Protein AF-A0A542ICI1-F1 (afdb_monomer_lite)

Foldseek 3Di:
DDPDDPQPCFQVQKDWAWAADPVPQKIKIKIKTFADQPPLLVVLLVLLCVVVVNPSPLLLQLLQQQLQVQLCVQQVANWGQDDSRRMIMDMGMLDPDPDDPQDDADPSLVVQLVVQLVNQLVNDDPVSNVCSSVSSSNRSSRDDDSVSSNVSSVPDDSVSSNVSSVVVDDPPPPVPPPPVPPVVPPPDDPDPVVVPPDDPDDPDDDDDDDDDDDDDDDDDDDD

Radius of gyration: 29.37 Å; chains: 1; bounding box: 49×83×86 Å

Secondary structure (DSSP, 8-state):
-----SSSGGGTT-EEEEEE-TTSS-EEEEEEEE----HHHHHHHHHHHHHTTS-HHHHHHHHHHHHHHHHHHHH-S--EEETTTTEEEEEEE--SSS---PPPPPHHHHHHHHHHHHHHHHHS-GGGGGGHHHHHHHHHHH---HHHHHHHHHH--HHHHHHHHHHT----------GGGTTSTTSS-S-GGGGGS----------PPPPP-----------

Structure (mmCIF, N/CA/C/O backbone):
data_AF-A0A542ICI1-F1
#
_entry.id   AF-A0A542ICI1-F1
#
loop_
_atom_site.group_PDB
_atom_site.id
_atom_site.type_symbol
_atom_site.label_atom_id
_atom_site.label_alt_id
_atom_site.label_comp_id
_atom_site.label_asym_id
_atom_site.label_entity_id
_atom_site.label_seq_id
_atom_site.pdbx_PDB_ins_code
_atom_site.Cartn_x
_atom_site.Cartn_y
_atom_site.Cartn_z
_atom_site.occupancy
_atom_site.B_iso_or_equiv
_atom_site.auth_seq_id
_atom_site.auth_comp_id
_atom_site.auth_asym_id
_atom_site.auth_atom_id
_atom_site.pdbx_PDB_model_num
ATOM 1 N N . MET A 1 1 ? -16.289 29.652 -7.765 1.00 33.59 1 MET A N 1
ATOM 2 C CA . MET A 1 1 ? -15.304 28.568 -7.950 1.00 33.59 1 MET A CA 1
ATOM 3 C C . MET A 1 1 ? -14.849 28.131 -6.573 1.00 33.59 1 MET A C 1
ATOM 5 O O . MET A 1 1 ? -14.059 28.815 -5.939 1.00 33.59 1 MET A O 1
ATOM 9 N N . THR A 1 2 ? -15.481 27.087 -6.054 1.00 31.11 2 THR A N 1
ATOM 10 C CA . THR A 1 2 ? -15.271 26.546 -4.711 1.00 31.11 2 THR A CA 1
ATOM 11 C C . THR A 1 2 ? -14.082 25.588 -4.755 1.00 31.11 2 THR A C 1
ATOM 13 O O . THR A 1 2 ? -14.169 24.530 -5.369 1.00 31.11 2 THR A O 1
ATOM 16 N N . HIS A 1 3 ? -12.965 25.969 -4.133 1.00 35.06 3 HIS A N 1
ATOM 17 C CA . HIS A 1 3 ? -11.900 25.036 -3.768 1.00 35.06 3 HIS A CA 1
ATOM 18 C C . HIS A 1 3 ? -12.361 24.287 -2.516 1.00 35.06 3 HIS A C 1
ATOM 20 O O . HIS A 1 3 ? -12.361 24.854 -1.425 1.00 35.06 3 HIS A O 1
ATOM 26 N N . GLN A 1 4 ? -12.810 23.045 -2.682 1.00 30.19 4 GLN A N 1
ATOM 27 C CA . GLN A 1 4 ? -13.262 22.193 -1.586 1.00 30.19 4 GLN A CA 1
ATOM 28 C C . GLN A 1 4 ? -12.628 20.800 -1.722 1.00 30.19 4 GLN A C 1
ATOM 30 O O . GLN A 1 4 ? -12.710 20.177 -2.775 1.00 30.19 4 GLN A O 1
ATOM 35 N N . ASP A 1 5 ? -12.007 20.353 -0.627 1.00 31.75 5 ASP A N 1
ATOM 36 C CA . ASP A 1 5 ? -11.805 18.945 -0.249 1.00 31.75 5 ASP A CA 1
ATOM 37 C C . ASP A 1 5 ? -10.812 18.056 -1.022 1.00 31.75 5 ASP A C 1
ATOM 39 O O . ASP A 1 5 ? -11.109 16.909 -1.344 1.00 31.75 5 ASP A O 1
ATOM 43 N N . SER A 1 6 ? -9.564 18.497 -1.209 1.00 32.88 6 SER A N 1
ATOM 44 C CA . SER A 1 6 ? -8.487 17.574 -1.637 1.00 32.88 6 SER A CA 1
ATOM 45 C C . SER A 1 6 ? -7.700 16.929 -0.487 1.00 32.88 6 SER A C 1
ATOM 47 O O . SER A 1 6 ? -6.902 16.032 -0.736 1.00 32.88 6 SER A O 1
ATOM 49 N N . THR A 1 7 ? -7.896 17.339 0.771 1.00 35.53 7 THR A N 1
ATOM 50 C CA . THR A 1 7 ? -7.056 16.874 1.896 1.00 35.53 7 THR A CA 1
ATOM 51 C C . THR A 1 7 ? -7.691 15.808 2.792 1.00 35.53 7 THR A C 1
ATOM 53 O O . THR A 1 7 ? -6.963 15.176 3.548 1.00 35.53 7 THR A O 1
ATOM 56 N N . ASN A 1 8 ? -9.000 15.546 2.683 1.00 34.34 8 ASN A N 1
ATOM 57 C CA . ASN A 1 8 ? -9.713 14.570 3.529 1.00 34.34 8 ASN A CA 1
ATOM 58 C C . ASN A 1 8 ? -10.312 13.374 2.764 1.00 34.34 8 ASN A C 1
ATOM 60 O O . ASN A 1 8 ? -11.007 12.549 3.354 1.00 34.34 8 ASN A O 1
ATOM 64 N N . ASN A 1 9 ? -10.070 13.259 1.455 1.00 36.34 9 ASN A N 1
ATOM 65 C CA . ASN A 1 9 ? -10.768 12.274 0.622 1.00 36.34 9 ASN A CA 1
ATOM 66 C C . ASN A 1 9 ? -10.063 10.906 0.512 1.00 36.34 9 ASN A C 1
ATOM 68 O O . ASN A 1 9 ? -10.628 9.963 -0.030 1.00 36.34 9 ASN A O 1
ATOM 72 N N . THR A 1 10 ? -8.851 10.756 1.048 1.00 45.44 10 THR A N 1
ATOM 73 C CA . THR A 1 10 ? -8.051 9.522 0.918 1.00 45.44 10 THR A CA 1
ATOM 74 C C . THR A 1 10 ? -8.635 8.322 1.662 1.00 45.44 10 THR A C 1
ATOM 76 O O . THR A 1 10 ? -8.361 7.185 1.290 1.00 45.44 10 THR A O 1
ATOM 79 N N . LEU A 1 11 ? -9.471 8.543 2.681 1.00 50.53 11 LEU A N 1
ATOM 80 C CA . LEU A 1 11 ? -10.068 7.457 3.464 1.00 50.53 11 LEU A CA 1
ATOM 81 C C . LEU A 1 11 ? -11.422 6.970 2.931 1.00 50.53 11 LEU A C 1
ATOM 83 O O . LEU A 1 11 ? -11.850 5.873 3.281 1.00 50.53 11 LEU A O 1
ATOM 87 N N . ARG A 1 12 ? -12.102 7.753 2.079 1.00 47.03 12 ARG A N 1
ATOM 88 C CA . ARG A 1 12 ? -13.463 7.433 1.607 1.00 47.03 12 ARG A CA 1
ATOM 89 C C . ARG A 1 12 ? -13.522 6.287 0.603 1.00 47.03 12 ARG A C 1
ATOM 91 O O . ARG A 1 12 ? -14.570 5.663 0.476 1.00 47.03 12 ARG A O 1
ATOM 98 N N . GLU A 1 13 ? -12.415 5.988 -0.066 1.00 55.34 13 GLU A N 1
ATOM 99 C CA . GLU A 1 13 ? -12.313 4.871 -1.014 1.00 55.34 13 GLU A CA 1
ATOM 100 C C . GLU A 1 13 ? -11.503 3.692 -0.457 1.00 55.34 13 GLU A C 1
ATOM 102 O O . GLU A 1 13 ? -11.125 2.789 -1.202 1.00 55.34 13 GLU A O 1
ATOM 107 N N . GLY A 1 14 ? -11.218 3.705 0.849 1.00 65.06 14 GLY A N 1
ATOM 108 C CA . GLY A 1 14 ? -10.449 2.656 1.497 1.00 65.06 14 GLY A CA 1
ATOM 109 C C . GLY A 1 14 ? -11.292 1.445 1.898 1.00 65.06 14 GLY A C 1
ATOM 110 O O . GLY A 1 14 ? -12.442 1.573 2.318 1.00 65.06 14 GLY A O 1
ATOM 111 N N . HIS A 1 15 ? -10.707 0.254 1.801 1.00 83.38 15 HIS A N 1
ATOM 112 C CA . HIS A 1 15 ? -11.310 -1.001 2.234 1.00 83.38 15 HIS A CA 1
ATOM 113 C C . HIS A 1 15 ? -10.611 -1.501 3.501 1.00 83.38 15 HIS A C 1
ATOM 115 O O . HIS A 1 15 ? -9.392 -1.657 3.531 1.00 83.38 15 HIS A O 1
ATOM 121 N N . VAL A 1 16 ? -11.381 -1.754 4.560 1.00 84.81 16 VAL A N 1
ATOM 122 C CA . VAL A 1 16 ? -10.868 -2.259 5.840 1.00 84.81 16 VAL A CA 1
ATOM 123 C C . VAL A 1 16 ? -11.383 -3.673 6.047 1.00 84.81 16 VAL A C 1
ATOM 125 O O . VAL A 1 16 ? -12.585 -3.914 5.975 1.00 84.81 16 VAL A O 1
ATOM 128 N N . THR A 1 17 ? -10.487 -4.611 6.339 1.00 87.62 17 THR A N 1
ATOM 129 C CA . THR A 1 17 ? -10.843 -6.007 6.621 1.00 87.62 17 THR A CA 1
ATOM 130 C C . THR A 1 17 ? -10.155 -6.52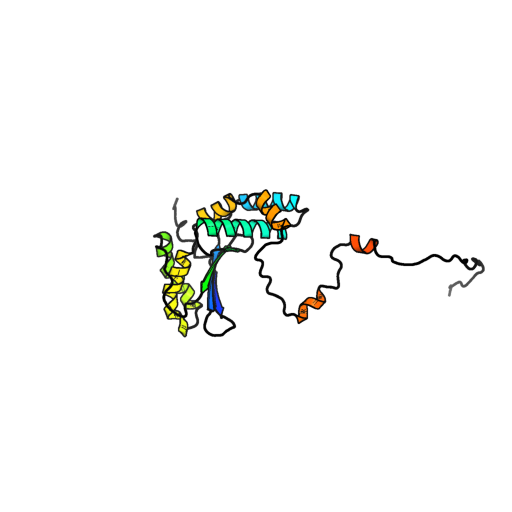5 7.864 1.00 87.62 17 THR A C 1
ATOM 132 O O . THR A 1 17 ? -9.035 -6.135 8.188 1.00 87.62 17 THR A O 1
ATOM 135 N N . TYR A 1 18 ? -10.832 -7.441 8.553 1.00 87.12 18 TYR A N 1
ATOM 136 C CA . TYR A 1 18 ? -10.243 -8.244 9.613 1.00 87.12 18 TYR A CA 1
ATOM 137 C C . TYR A 1 18 ? -9.903 -9.631 9.071 1.00 87.12 18 TYR A C 1
ATOM 139 O O . TYR A 1 18 ? -10.772 -10.334 8.558 1.00 87.12 18 TYR A O 1
ATOM 147 N N . GLN A 1 19 ? -8.643 -10.034 9.214 1.00 87.44 19 GLN A N 1
ATOM 148 C CA . GLN A 1 19 ? -8.175 -11.374 8.882 1.00 87.44 19 GLN A CA 1
ATOM 149 C C . GLN A 1 19 ? -7.854 -12.120 10.185 1.00 87.44 19 GLN A C 1
ATOM 151 O O . GLN A 1 19 ? -6.927 -11.724 10.900 1.00 87.44 19 GLN A O 1
ATOM 156 N N . PRO A 1 20 ? -8.613 -13.170 10.545 1.00 84.00 20 PRO A N 1
ATOM 157 C CA . PRO A 1 20 ? -8.318 -13.963 11.732 1.00 84.00 20 PRO A CA 1
ATOM 158 C C . PRO A 1 20 ? -7.004 -14.730 11.552 1.00 84.00 20 PRO A C 1
ATOM 160 O O . PRO A 1 20 ? -6.711 -15.220 10.463 1.00 84.00 20 PRO A O 1
ATOM 163 N N . SER A 1 21 ? -6.222 -14.860 12.628 1.00 80.81 21 SER A N 1
ATOM 164 C CA . SER A 1 21 ? -5.048 -15.736 12.600 1.00 80.81 21 SER A CA 1
ATOM 165 C C . SER A 1 21 ? -5.495 -17.203 12.675 1.00 80.81 21 SER A C 1
ATOM 167 O O . SER A 1 21 ? -6.313 -17.524 13.546 1.00 80.81 21 SER A O 1
ATOM 169 N N . PRO A 1 22 ? -4.974 -18.097 11.812 1.00 71.56 22 PRO A N 1
ATOM 170 C CA . PRO A 1 22 ? -5.352 -19.510 11.801 1.00 71.56 22 PRO A CA 1
ATOM 171 C C . PRO A 1 22 ? -4.961 -20.247 13.090 1.00 71.56 22 PRO A C 1
ATOM 173 O O . PRO A 1 22 ? -5.590 -21.243 13.431 1.00 71.56 22 PRO A O 1
ATOM 176 N N . GLU A 1 23 ? -3.972 -19.744 13.833 1.00 71.94 23 GLU A N 1
ATOM 177 C CA . GLU A 1 23 ? -3.460 -20.388 15.051 1.00 71.94 23 GLU A CA 1
ATOM 178 C C . GLU A 1 23 ? -4.278 -20.078 16.316 1.00 71.94 23 GLU A C 1
ATOM 180 O O . GLU A 1 23 ? -3.992 -20.626 17.373 1.00 71.94 23 GLU A O 1
ATOM 185 N N . GLY A 1 24 ? -5.328 -19.250 16.215 1.00 59.53 24 GLY A N 1
ATOM 186 C CA . GLY A 1 24 ? -6.243 -18.968 17.325 1.00 59.53 24 GLY A CA 1
ATOM 187 C C . GLY A 1 24 ? -5.599 -18.128 18.435 1.00 59.53 24 GLY A C 1
ATOM 188 O O . GLY A 1 24 ? -4.837 -18.611 19.258 1.00 59.53 24 GLY A O 1
ATOM 189 N N . GLY A 1 25 ? -5.938 -16.840 18.494 1.00 62.22 25 GLY A N 1
ATOM 190 C CA . GLY A 1 25 ? -5.427 -15.931 19.536 1.00 62.22 25 GLY A CA 1
ATOM 191 C C . GLY A 1 25 ? -5.112 -14.525 19.037 1.00 62.22 25 GLY A C 1
ATOM 192 O O . GLY A 1 25 ? -5.007 -13.594 19.826 1.00 62.22 25 GLY A O 1
ATOM 193 N N . GLY A 1 26 ? -5.063 -14.342 17.717 1.00 76.62 26 GLY A N 1
ATOM 194 C CA . GLY A 1 26 ? -4.780 -13.063 17.076 1.00 76.62 26 GLY A CA 1
ATOM 195 C C . GLY A 1 26 ? -5.641 -12.813 15.844 1.00 76.62 26 GLY A C 1
ATOM 196 O O . GLY A 1 26 ? -6.621 -13.507 15.567 1.00 76.62 26 GLY A O 1
ATOM 197 N N . GLY A 1 27 ? -5.289 -11.766 15.126 1.00 83.94 27 GLY A N 1
ATOM 198 C CA . GLY A 1 27 ? -5.836 -11.399 13.829 1.00 83.94 27 GLY A CA 1
ATOM 199 C C . GLY A 1 27 ? -5.164 -10.113 13.387 1.00 83.94 27 GLY A C 1
ATOM 200 O O . GLY A 1 27 ? -4.517 -9.465 14.201 1.00 83.94 27 GLY A O 1
ATOM 201 N N . ARG A 1 28 ? -5.311 -9.740 12.126 1.00 88.12 28 ARG A N 1
ATOM 202 C CA . ARG A 1 28 ? -4.757 -8.497 11.596 1.00 88.12 28 ARG A CA 1
ATOM 203 C C . ARG A 1 28 ? -5.850 -7.670 10.954 1.00 88.12 28 ARG A C 1
ATOM 205 O O . ARG A 1 28 ? -6.767 -8.210 10.334 1.00 88.12 28 ARG A O 1
ATOM 212 N N . ILE A 1 29 ? -5.745 -6.363 11.110 1.00 88.19 29 ILE A N 1
ATOM 213 C CA . ILE A 1 29 ? -6.505 -5.406 10.326 1.00 88.19 29 ILE A CA 1
ATOM 214 C C . ILE A 1 29 ? -5.696 -5.085 9.082 1.00 88.19 29 ILE A C 1
ATOM 216 O O . ILE A 1 29 ? -4.522 -4.735 9.179 1.00 88.19 29 ILE A O 1
ATOM 220 N N . VAL A 1 30 ? -6.331 -5.211 7.923 1.00 87.75 30 VAL A N 1
ATOM 221 C CA . VAL A 1 30 ? -5.780 -4.795 6.636 1.00 87.75 30 VAL A CA 1
ATOM 222 C C . VAL A 1 30 ? -6.587 -3.602 6.154 1.00 87.75 30 VAL A C 1
ATOM 224 O O . VAL A 1 30 ? -7.810 -3.687 6.041 1.00 87.75 30 VAL A O 1
ATOM 227 N N . VAL A 1 31 ? -5.897 -2.492 5.917 1.00 87.19 31 VAL A N 1
ATOM 228 C CA . VAL A 1 31 ? -6.453 -1.248 5.391 1.00 87.19 31 VAL A CA 1
ATOM 229 C C . VAL A 1 31 ? -5.824 -0.989 4.037 1.00 87.19 31 VAL A C 1
ATOM 231 O O . VAL A 1 31 ? -4.614 -0.799 3.939 1.00 87.19 31 VAL A O 1
ATOM 234 N N . ASP A 1 32 ? -6.667 -0.966 3.020 1.00 88.44 32 ASP A N 1
ATOM 235 C CA . ASP A 1 32 ? -6.319 -0.652 1.645 1.00 88.44 32 ASP A CA 1
ATOM 236 C C . ASP A 1 32 ? -6.857 0.744 1.334 1.00 88.44 32 ASP A C 1
ATOM 238 O O . ASP A 1 32 ? -8.012 1.024 1.642 1.00 88.44 32 ASP A O 1
ATOM 242 N N . PHE A 1 33 ? -6.063 1.628 0.739 1.00 85.38 33 PHE A N 1
ATOM 243 C CA . PHE A 1 33 ? -6.538 2.925 0.251 1.00 85.38 33 PHE A CA 1
ATOM 244 C C . PHE A 1 33 ? -5.892 3.270 -1.080 1.00 85.38 33 PHE A C 1
ATOM 246 O O . PHE A 1 33 ? -4.736 2.931 -1.327 1.00 85.38 33 PHE A O 1
ATOM 253 N N . LYS A 1 34 ? -6.650 3.952 -1.938 1.00 83.62 34 LYS A N 1
ATOM 254 C CA . LYS A 1 34 ? -6.161 4.329 -3.258 1.00 83.62 34 LYS A CA 1
ATOM 255 C C . LYS A 1 34 ? -5.106 5.421 -3.190 1.00 83.62 34 LYS A C 1
ATOM 257 O O . LYS A 1 34 ? -5.202 6.350 -2.385 1.00 83.62 34 LYS A O 1
ATOM 262 N N . VAL A 1 35 ? -4.138 5.322 -4.087 1.00 80.94 35 VAL A N 1
ATOM 263 C CA . VAL A 1 35 ? -3.105 6.322 -4.323 1.00 80.94 35 VAL A CA 1
ATOM 264 C C . VAL A 1 35 ? -2.978 6.592 -5.813 1.00 80.94 35 VAL A C 1
ATOM 266 O O . VAL A 1 35 ? -3.162 5.705 -6.637 1.00 80.94 35 VAL A O 1
ATOM 269 N N . ASP A 1 36 ? -2.663 7.839 -6.147 1.00 77.38 36 ASP A N 1
ATOM 270 C CA . ASP A 1 36 ? -2.340 8.220 -7.515 1.00 77.38 36 ASP A CA 1
ATOM 271 C C . ASP A 1 36 ? -0.845 7.995 -7.765 1.00 77.38 36 ASP A C 1
ATOM 273 O O . ASP A 1 36 ? 0.027 8.529 -7.066 1.00 77.38 36 ASP A O 1
ATOM 277 N N . GLN A 1 37 ? -0.560 7.168 -8.759 1.00 67.62 37 GLN A N 1
ATOM 278 C CA . GLN A 1 37 ? 0.787 6.764 -9.141 1.00 67.62 37 GLN A CA 1
ATOM 279 C C . GLN A 1 37 ? 1.407 7.699 -10.188 1.00 67.62 37 GLN A C 1
ATOM 281 O O . GLN A 1 37 ? 2.631 7.709 -10.367 1.00 67.62 37 GLN A O 1
ATOM 286 N N . GLY A 1 38 ? 0.571 8.500 -10.858 1.00 70.00 38 GLY A N 1
ATOM 287 C CA . GLY A 1 38 ? 0.924 9.353 -11.986 1.00 70.00 38 GLY A CA 1
ATOM 288 C C . GLY A 1 38 ? 1.449 8.609 -13.225 1.00 70.00 38 GLY A C 1
ATOM 289 O O . GLY A 1 38 ? 1.756 7.417 -13.211 1.00 70.00 38 GLY A O 1
ATOM 290 N N . ASP A 1 39 ? 1.666 9.361 -14.307 1.00 79.69 39 ASP A N 1
ATOM 291 C CA . ASP A 1 39 ? 2.051 8.854 -15.643 1.00 79.69 39 ASP A CA 1
ATOM 292 C C . ASP A 1 39 ? 3.445 8.196 -15.716 1.00 79.69 39 ASP A C 1
ATOM 294 O O . ASP A 1 39 ? 3.917 7.768 -16.776 1.00 79.69 39 ASP A O 1
ATOM 298 N N . ARG A 1 40 ? 4.207 8.198 -14.618 1.00 79.38 40 ARG A N 1
ATOM 299 C CA . ARG A 1 40 ? 5.564 7.641 -14.612 1.00 79.38 40 ARG A CA 1
ATOM 300 C C . ARG A 1 40 ? 5.550 6.120 -14.575 1.00 79.38 40 ARG A C 1
ATOM 302 O O . ARG A 1 40 ? 6.394 5.518 -15.239 1.00 79.38 40 ARG A O 1
ATOM 309 N N . ARG A 1 41 ? 4.630 5.511 -13.820 1.00 83.75 41 ARG A N 1
ATOM 310 C CA . ARG A 1 41 ? 4.548 4.050 -13.746 1.00 83.75 41 ARG A CA 1
ATOM 311 C C . ARG A 1 41 ? 4.253 3.454 -15.114 1.00 83.75 41 ARG A C 1
ATOM 313 O O . ARG A 1 41 ? 4.941 2.527 -15.511 1.00 83.75 41 ARG A O 1
ATOM 320 N N . GLU A 1 42 ? 3.292 4.015 -15.840 1.00 87.06 42 GLU A N 1
ATOM 321 C CA . GLU A 1 42 ? 2.897 3.517 -17.161 1.00 87.06 42 GLU A CA 1
ATOM 322 C C . GLU A 1 42 ? 4.065 3.534 -18.155 1.00 87.06 42 GLU A C 1
ATOM 324 O O . GLU A 1 42 ? 4.332 2.538 -18.822 1.00 87.06 42 GLU A O 1
ATOM 329 N N . ARG A 1 43 ? 4.836 4.629 -18.191 1.00 87.94 43 ARG A N 1
ATOM 330 C CA . ARG A 1 43 ? 6.048 4.700 -19.021 1.00 87.94 43 ARG A CA 1
ATOM 331 C C . ARG A 1 43 ? 7.071 3.637 -18.634 1.00 87.94 43 ARG A C 1
ATOM 333 O O . ARG A 1 43 ? 7.580 2.938 -19.500 1.00 87.94 43 ARG A O 1
ATOM 340 N N . LEU A 1 44 ? 7.333 3.487 -17.336 1.00 89.38 44 LEU A N 1
ATOM 341 C CA . LEU A 1 44 ? 8.286 2.493 -16.849 1.00 89.38 44 LEU A CA 1
ATOM 342 C C . LEU A 1 44 ? 7.825 1.060 -17.145 1.00 89.38 44 LEU A C 1
ATOM 344 O O . LEU A 1 44 ? 8.652 0.208 -17.462 1.00 89.38 44 LEU A O 1
ATOM 348 N N . LEU A 1 45 ? 6.520 0.802 -17.056 1.00 90.38 45 LEU A N 1
ATOM 349 C CA . LEU A 1 45 ? 5.912 -0.481 -17.382 1.00 90.38 45 LEU A CA 1
ATOM 350 C C . LEU A 1 45 ? 6.105 -0.813 -18.859 1.00 90.38 45 LEU A C 1
ATOM 352 O O . LEU A 1 45 ? 6.565 -1.911 -19.162 1.00 90.38 45 LEU A O 1
ATOM 356 N N . ASN A 1 46 ? 5.824 0.132 -19.758 1.00 91.12 46 ASN A N 1
ATOM 357 C CA . ASN A 1 46 ? 6.013 -0.054 -21.196 1.00 91.12 46 ASN A CA 1
ATOM 358 C C . ASN A 1 46 ? 7.480 -0.361 -21.531 1.00 91.12 46 ASN A C 1
ATOM 360 O O . ASN A 1 46 ? 7.757 -1.383 -22.159 1.00 91.12 46 ASN A O 1
ATOM 364 N N . ASP A 1 47 ? 8.413 0.451 -21.024 1.00 91.25 47 ASP A N 1
ATOM 365 C CA . ASP A 1 47 ? 9.850 0.269 -21.266 1.00 91.25 47 ASP A CA 1
ATOM 366 C C . ASP A 1 47 ? 10.355 -1.078 -20.715 1.00 91.25 47 ASP A C 1
ATOM 368 O O . ASP A 1 47 ? 11.128 -1.784 -21.362 1.00 91.25 47 ASP A O 1
ATOM 372 N N . THR A 1 48 ? 9.915 -1.466 -19.513 1.00 88.75 48 THR A N 1
ATOM 373 C CA . THR A 1 48 ? 10.329 -2.734 -18.885 1.00 88.75 48 THR A CA 1
ATOM 374 C C . THR A 1 48 ? 9.742 -3.932 -19.627 1.00 88.75 48 THR A C 1
ATOM 376 O O . THR A 1 48 ? 10.452 -4.903 -19.872 1.00 88.75 48 THR A O 1
ATOM 379 N N . THR A 1 49 ? 8.473 -3.852 -20.031 1.00 91.00 49 THR A N 1
ATOM 380 C CA . THR A 1 49 ? 7.783 -4.908 -20.784 1.00 91.00 49 THR A CA 1
ATOM 381 C C . THR A 1 49 ? 8.460 -5.149 -22.129 1.00 91.00 49 THR A C 1
ATOM 383 O O . THR A 1 49 ? 8.701 -6.298 -22.495 1.00 91.00 49 THR A O 1
ATOM 386 N N . GLU A 1 50 ? 8.828 -4.085 -22.849 1.00 91.56 50 GLU A N 1
ATOM 387 C CA . GLU A 1 50 ? 9.565 -4.193 -24.112 1.00 91.56 50 GLU A CA 1
ATOM 388 C C . GLU A 1 50 ? 10.900 -4.931 -23.918 1.00 91.56 50 GLU A C 1
ATOM 390 O O . GLU A 1 50 ? 11.225 -5.855 -24.664 1.00 91.56 50 GLU A O 1
ATOM 395 N N . GLN A 1 51 ? 11.642 -4.583 -22.866 1.00 88.19 51 GLN A N 1
ATOM 396 C CA . GLN A 1 51 ? 12.947 -5.178 -22.561 1.00 88.19 51 GLN A CA 1
ATOM 397 C C . GLN A 1 51 ? 12.864 -6.618 -22.026 1.00 88.19 51 GLN A C 1
ATOM 399 O O . GLN A 1 51 ? 13.810 -7.386 -22.198 1.00 88.19 51 GLN A O 1
ATOM 404 N N . LEU A 1 52 ? 11.744 -7.011 -21.412 1.00 85.62 52 LEU A N 1
ATOM 405 C CA . LEU A 1 52 ? 11.476 -8.388 -20.977 1.00 85.62 52 LEU A CA 1
ATOM 406 C C . LEU A 1 52 ? 10.846 -9.261 -22.075 1.00 85.62 52 LEU A C 1
ATOM 408 O O . LEU A 1 52 ? 10.480 -10.405 -21.818 1.00 85.62 52 LEU A O 1
ATOM 412 N N . GLY A 1 53 ? 10.725 -8.761 -23.309 1.00 86.56 53 GLY A N 1
ATOM 413 C CA . GLY A 1 53 ? 10.165 -9.532 -24.421 1.00 86.56 53 GLY A CA 1
ATOM 414 C C . GLY A 1 53 ? 8.641 -9.673 -24.376 1.00 86.56 53 GLY A C 1
ATOM 415 O O . GLY A 1 53 ? 8.100 -10.621 -24.943 1.00 86.56 53 GLY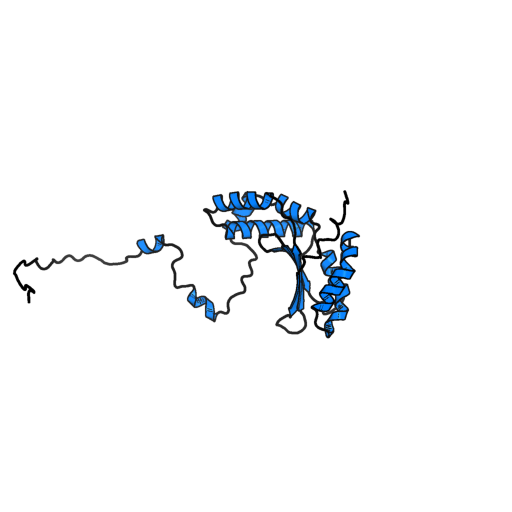 A O 1
ATOM 416 N N . GLY A 1 54 ? 7.949 -8.733 -23.729 1.00 82.94 54 GLY A N 1
ATOM 417 C CA . GLY A 1 54 ? 6.488 -8.655 -23.698 1.00 82.94 54 GLY A CA 1
ATOM 418 C C . GLY A 1 54 ? 5.830 -9.157 -22.412 1.00 82.94 54 GLY A C 1
ATOM 419 O O . GLY A 1 54 ? 4.601 -9.148 -22.344 1.00 82.94 54 GLY A O 1
ATOM 420 N N . ASP A 1 55 ? 6.596 -9.574 -21.398 1.00 85.62 55 ASP A N 1
ATOM 421 C CA . ASP A 1 55 ? 6.019 -10.004 -20.120 1.00 85.62 55 ASP A CA 1
ATOM 422 C C . ASP A 1 55 ? 5.618 -8.806 -19.247 1.00 85.62 55 ASP A C 1
ATOM 424 O O . ASP A 1 55 ? 6.417 -8.231 -18.503 1.00 85.62 55 ASP A O 1
ATOM 428 N N . ILE A 1 56 ? 4.349 -8.417 -19.368 1.00 87.00 56 ILE A N 1
ATOM 429 C CA . ILE A 1 56 ? 3.772 -7.306 -18.609 1.00 87.00 56 ILE A CA 1
ATOM 430 C C . ILE A 1 56 ? 3.592 -7.637 -17.121 1.00 87.00 56 ILE A C 1
ATOM 432 O O . ILE A 1 56 ? 3.636 -6.730 -16.289 1.00 87.00 56 ILE A O 1
ATOM 436 N N . TYR A 1 57 ? 3.403 -8.912 -16.765 1.00 86.56 57 TYR A N 1
ATOM 437 C CA . TYR A 1 57 ? 3.148 -9.314 -15.382 1.00 86.56 57 TYR A CA 1
ATOM 438 C C . TYR A 1 57 ? 4.435 -9.275 -14.564 1.00 86.56 57 TYR A C 1
ATOM 440 O O . TYR A 1 57 ? 4.452 -8.687 -13.480 1.00 86.56 57 TYR A O 1
ATOM 448 N N . ASP A 1 58 ? 5.527 -9.804 -15.114 1.00 85.38 58 ASP A N 1
ATOM 449 C CA . ASP A 1 58 ? 6.843 -9.742 -14.480 1.00 85.38 58 ASP A CA 1
ATOM 450 C C . ASP A 1 58 ? 7.365 -8.301 -14.408 1.00 85.38 58 ASP A C 1
ATOM 452 O O . ASP A 1 58 ? 7.946 -7.896 -13.393 1.00 85.38 58 ASP A O 1
ATOM 456 N N . ALA A 1 59 ? 7.107 -7.494 -15.444 1.00 88.19 59 ALA A N 1
ATOM 457 C CA . ALA A 1 59 ? 7.427 -6.070 -15.445 1.00 88.19 59 ALA A CA 1
ATOM 458 C C . ALA A 1 59 ? 6.680 -5.319 -14.330 1.00 88.19 59 ALA A C 1
ATOM 460 O O . ALA A 1 59 ? 7.312 -4.633 -13.522 1.00 88.19 59 ALA A O 1
ATOM 461 N N . ALA A 1 60 ? 5.353 -5.476 -14.249 1.00 87.88 60 ALA A N 1
ATOM 462 C CA . ALA A 1 60 ? 4.525 -4.829 -13.232 1.00 87.88 60 ALA A CA 1
ATOM 463 C C . ALA A 1 60 ? 4.928 -5.258 -11.814 1.00 87.88 60 ALA A C 1
ATOM 465 O O . ALA A 1 60 ? 5.200 -4.406 -10.966 1.00 87.88 60 ALA A O 1
ATOM 466 N N . ALA A 1 61 ? 5.063 -6.567 -11.576 1.00 86.94 61 ALA A N 1
ATOM 467 C CA . ALA A 1 61 ? 5.447 -7.108 -10.275 1.00 86.94 61 ALA A CA 1
ATOM 468 C C . ALA A 1 61 ? 6.822 -6.598 -9.816 1.00 86.94 61 ALA A C 1
ATOM 470 O O . ALA A 1 61 ? 7.000 -6.245 -8.647 1.00 86.94 61 ALA A O 1
ATOM 471 N N . SER A 1 62 ? 7.786 -6.507 -10.735 1.00 89.38 62 SER A N 1
ATOM 472 C CA . SER A 1 62 ? 9.125 -5.995 -10.436 1.00 89.38 62 SER A CA 1
ATOM 473 C C . SER A 1 62 ? 9.100 -4.516 -10.060 1.00 89.38 62 SER A C 1
ATOM 475 O O . SER A 1 62 ? 9.688 -4.120 -9.050 1.00 89.38 62 SER A O 1
ATOM 477 N N . ILE A 1 63 ? 8.387 -3.700 -10.841 1.00 90.62 63 ILE A N 1
ATOM 478 C CA . ILE A 1 63 ? 8.239 -2.262 -10.598 1.00 90.62 63 ILE A CA 1
ATOM 479 C C . ILE A 1 63 ? 7.578 -2.015 -9.240 1.00 90.62 63 ILE A C 1
ATOM 481 O O . ILE A 1 63 ? 8.115 -1.260 -8.428 1.00 90.62 63 ILE A O 1
ATOM 485 N N . ASP A 1 64 ? 6.455 -2.676 -8.965 1.00 90.06 64 ASP A N 1
ATOM 486 C CA . ASP A 1 64 ? 5.677 -2.440 -7.748 1.00 90.06 64 ASP A CA 1
ATOM 487 C C . ASP A 1 64 ? 6.414 -2.921 -6.493 1.00 90.06 64 ASP A C 1
ATOM 489 O O . ASP A 1 64 ? 6.327 -2.292 -5.433 1.00 90.06 64 ASP A O 1
ATOM 493 N N . ALA A 1 65 ? 7.223 -3.977 -6.597 1.00 89.56 65 ALA A N 1
ATOM 494 C CA . ALA A 1 65 ? 8.033 -4.435 -5.480 1.00 89.56 65 ALA A CA 1
ATOM 495 C C . ALA A 1 65 ? 9.207 -3.494 -5.158 1.00 89.56 65 ALA A C 1
ATOM 497 O O . ALA A 1 65 ? 9.502 -3.248 -3.983 1.00 89.56 65 ALA A O 1
ATOM 498 N N . ILE A 1 66 ? 9.862 -2.927 -6.176 1.00 92.06 66 ILE A N 1
ATOM 499 C CA . ILE A 1 66 ? 10.915 -1.920 -5.977 1.00 92.06 66 ILE A CA 1
ATOM 500 C C . ILE A 1 66 ? 10.314 -0.627 -5.430 1.00 92.06 66 ILE A C 1
ATOM 502 O O . ILE A 1 66 ? 10.830 -0.080 -4.452 1.00 92.06 66 ILE A O 1
ATOM 506 N N . ALA A 1 67 ? 9.201 -0.168 -6.006 1.00 90.31 67 ALA A N 1
ATOM 507 C CA . ALA A 1 67 ? 8.480 1.000 -5.519 1.00 90.31 67 ALA A CA 1
ATOM 508 C C . ALA A 1 67 ? 8.045 0.798 -4.061 1.00 90.31 67 ALA A C 1
ATOM 510 O O . ALA A 1 67 ? 8.256 1.677 -3.228 1.00 90.31 67 ALA A O 1
ATOM 511 N N . THR A 1 68 ? 7.543 -0.389 -3.708 1.00 92.25 68 THR A N 1
ATOM 512 C CA . THR A 1 68 ? 7.216 -0.743 -2.320 1.00 92.25 68 THR A CA 1
ATOM 513 C C . THR A 1 68 ? 8.435 -0.637 -1.409 1.00 92.25 68 THR A C 1
ATOM 515 O O . THR A 1 68 ? 8.346 -0.027 -0.344 1.00 92.25 68 THR A O 1
ATOM 518 N N . ARG A 1 69 ? 9.594 -1.169 -1.817 1.00 91.56 69 ARG A N 1
ATOM 519 C CA . ARG A 1 69 ? 10.830 -1.042 -1.030 1.00 91.56 69 ARG A CA 1
ATOM 520 C C . ARG A 1 69 ? 11.206 0.426 -0.822 1.00 91.56 69 ARG A C 1
ATOM 522 O O . ARG A 1 69 ? 11.472 0.827 0.307 1.00 91.56 69 ARG A O 1
ATOM 529 N N . HIS A 1 70 ? 11.168 1.243 -1.871 1.00 92.19 70 HIS A N 1
ATOM 530 C CA . HIS A 1 70 ? 11.472 2.670 -1.763 1.00 92.19 70 HIS A CA 1
ATOM 531 C C . HIS A 1 70 ? 10.480 3.432 -0.887 1.00 92.19 70 HIS A C 1
ATOM 533 O O . HIS A 1 70 ? 10.886 4.343 -0.166 1.00 92.19 70 HIS A O 1
ATOM 539 N N . LEU A 1 71 ? 9.201 3.059 -0.919 1.00 90.12 71 LEU A N 1
ATOM 540 C CA . LEU A 1 71 ? 8.189 3.619 -0.035 1.00 90.12 71 LEU A CA 1
ATOM 541 C C . LEU A 1 71 ? 8.528 3.318 1.428 1.00 90.12 71 LEU A C 1
ATOM 543 O O . LEU A 1 71 ? 8.581 4.238 2.238 1.00 90.12 71 LEU A O 1
ATOM 547 N N . GLN A 1 72 ? 8.830 2.060 1.747 1.00 91.31 72 GLN A N 1
ATOM 548 C CA . GLN A 1 72 ? 9.185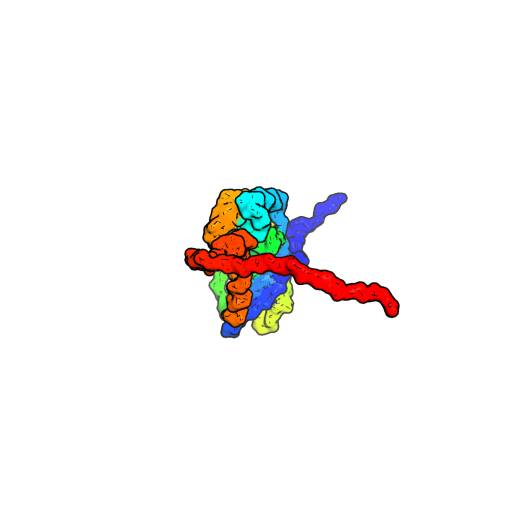 1.628 3.101 1.00 91.31 72 GLN A CA 1
ATOM 549 C C . GLN A 1 72 ? 10.480 2.280 3.600 1.00 91.31 72 GLN A C 1
ATOM 551 O O . GLN A 1 72 ? 10.562 2.676 4.760 1.00 91.31 72 GLN A O 1
ATOM 556 N N . GLU A 1 73 ? 11.479 2.446 2.731 1.00 89.62 73 GLU A N 1
ATOM 557 C CA . GLU A 1 73 ? 12.716 3.174 3.041 1.00 89.62 73 GLU A CA 1
ATOM 558 C C . GLU A 1 73 ? 12.456 4.660 3.326 1.00 89.62 73 GLU A C 1
ATOM 560 O O . GLU A 1 73 ? 13.086 5.237 4.209 1.00 89.62 73 GLU A O 1
ATOM 565 N N . LEU A 1 74 ? 11.533 5.282 2.586 1.00 87.06 74 LEU A N 1
ATOM 566 C CA . LEU A 1 74 ? 11.173 6.695 2.723 1.00 87.06 74 LEU A CA 1
ATOM 567 C C . LEU A 1 74 ? 10.375 6.994 3.989 1.00 87.06 74 LEU A C 1
ATOM 569 O O . LEU A 1 74 ? 10.528 8.067 4.573 1.00 87.06 74 LEU A O 1
ATOM 573 N N . THR A 1 75 ? 9.470 6.095 4.361 1.00 84.94 75 THR A N 1
ATOM 574 C CA . THR A 1 75 ? 8.522 6.321 5.455 1.00 84.94 75 THR A CA 1
ATOM 575 C C . THR A 1 75 ? 8.916 5.609 6.737 1.00 84.94 75 THR A C 1
ATOM 577 O O . THR A 1 75 ? 8.387 5.942 7.793 1.00 84.94 75 THR A O 1
ATOM 580 N N . HIS A 1 76 ? 9.823 4.633 6.663 1.00 85.12 76 HIS A N 1
ATOM 581 C CA . HIS A 1 76 ? 10.102 3.685 7.740 1.00 85.12 76 HIS A CA 1
ATOM 582 C C . HIS A 1 76 ? 8.839 2.945 8.222 1.00 85.12 76 HIS A C 1
ATOM 584 O O . HIS A 1 76 ? 8.716 2.615 9.403 1.00 85.12 76 HIS A O 1
ATOM 590 N N . THR A 1 77 ? 7.889 2.684 7.315 1.00 86.19 77 THR A N 1
ATOM 591 C CA . THR A 1 77 ? 6.638 1.961 7.608 1.00 86.19 77 THR A CA 1
ATOM 592 C C . THR A 1 77 ? 6.604 0.599 6.919 1.00 86.19 77 THR A C 1
ATOM 594 O O . THR A 1 77 ? 7.456 0.278 6.094 1.00 86.19 77 THR A O 1
ATOM 597 N N . LYS A 1 78 ? 5.601 -0.223 7.252 1.00 85.31 78 LYS A N 1
ATOM 598 C CA . LYS A 1 78 ? 5.336 -1.510 6.586 1.00 85.31 78 LYS A CA 1
ATOM 599 C C . LYS A 1 78 ? 4.307 -1.386 5.453 1.00 85.31 78 LYS A C 1
ATOM 601 O O . LYS A 1 78 ? 3.711 -2.387 5.063 1.00 85.31 78 LYS A O 1
ATOM 606 N N . ALA A 1 79 ? 4.062 -0.170 4.958 1.00 87.56 79 ALA A N 1
ATOM 607 C CA . ALA A 1 79 ? 3.134 0.066 3.859 1.00 87.56 79 ALA A CA 1
ATOM 608 C C . ALA A 1 79 ? 3.602 -0.661 2.587 1.00 87.56 79 ALA A C 1
ATOM 610 O O . ALA A 1 79 ? 4.801 -0.758 2.315 1.00 87.56 79 ALA A O 1
ATOM 611 N N . GLN A 1 80 ? 2.655 -1.194 1.824 1.00 90.50 80 GLN A N 1
ATOM 612 C CA . GLN A 1 80 ? 2.914 -1.928 0.586 1.00 90.50 80 GLN A CA 1
ATOM 613 C C . GLN A 1 80 ? 2.100 -1.328 -0.548 1.00 90.50 80 GLN A C 1
ATOM 615 O O . GLN A 1 80 ? 0.939 -0.998 -0.333 1.00 90.50 80 GLN A O 1
ATOM 620 N N . LEU A 1 81 ? 2.685 -1.213 -1.737 1.00 87.19 81 LEU A N 1
ATOM 621 C CA . LEU A 1 81 ? 1.940 -0.888 -2.949 1.00 87.19 81 LEU A CA 1
ATOM 622 C C . LEU A 1 81 ? 1.416 -2.201 -3.540 1.00 87.19 81 LEU A C 1
ATOM 624 O O . LEU A 1 81 ? 2.169 -3.160 -3.709 1.00 87.19 81 LEU A O 1
ATOM 628 N N . VAL A 1 82 ? 0.111 -2.273 -3.775 1.00 85.12 82 VAL A N 1
ATOM 629 C CA . VAL A 1 82 ? -0.609 -3.454 -4.265 1.00 85.12 82 VAL A CA 1
ATOM 630 C C . VAL A 1 82 ? -1.583 -3.054 -5.371 1.00 85.12 82 VAL A C 1
ATOM 632 O O . VAL A 1 82 ? -1.852 -1.870 -5.557 1.00 85.12 82 VAL A O 1
ATOM 635 N N . TRP A 1 83 ? -2.121 -4.055 -6.078 1.00 82.62 83 TRP A N 1
ATOM 636 C CA . TRP A 1 83 ? -3.047 -3.878 -7.208 1.00 82.62 83 TRP A CA 1
ATOM 637 C C . TRP A 1 83 ? -2.473 -2.938 -8.255 1.00 82.62 83 TRP A C 1
ATOM 639 O O . TRP A 1 83 ? -2.945 -1.819 -8.429 1.00 82.62 83 TRP A O 1
ATOM 649 N N . ASP A 1 84 ? -1.386 -3.387 -8.878 1.00 78.12 84 ASP A N 1
ATOM 650 C CA . ASP A 1 84 ? -0.664 -2.601 -9.872 1.00 78.12 84 ASP A CA 1
ATOM 651 C C . ASP A 1 84 ? -0.207 -1.239 -9.337 1.00 78.12 84 ASP A C 1
ATOM 653 O O . ASP A 1 84 ? -0.057 -0.293 -10.099 1.00 78.12 84 ASP A O 1
ATOM 657 N N . GLY A 1 85 ? -0.033 -1.132 -8.015 1.00 74.62 85 GLY A N 1
ATOM 658 C CA . GLY A 1 85 ? 0.418 0.069 -7.332 1.00 74.62 85 GLY A CA 1
ATOM 659 C C . GLY A 1 85 ? -0.649 1.104 -6.988 1.00 74.62 85 GLY A C 1
ATOM 660 O O . GLY A 1 85 ? -0.333 2.098 -6.333 1.00 74.62 85 GLY A O 1
ATOM 661 N N . ASP A 1 86 ? -1.901 0.891 -7.402 1.00 82.06 86 ASP A N 1
ATOM 662 C CA . ASP A 1 86 ? -2.982 1.871 -7.225 1.00 82.06 86 ASP A CA 1
ATOM 663 C C . ASP A 1 86 ? -3.458 1.938 -5.781 1.00 82.06 86 ASP A C 1
ATOM 665 O O . ASP A 1 86 ? -4.218 2.829 -5.397 1.00 82.06 86 ASP A O 1
ATOM 669 N N . VAL A 1 87 ? -3.045 0.972 -4.965 1.00 85.88 87 VAL A N 1
ATOM 670 C CA . VAL A 1 87 ? -3.478 0.854 -3.588 1.00 85.88 87 VAL A CA 1
ATOM 671 C C . VAL A 1 87 ? -2.293 0.707 -2.665 1.00 85.88 87 VAL A C 1
ATOM 673 O O . VAL A 1 87 ? -1.416 -0.130 -2.858 1.00 85.88 87 VAL A O 1
ATOM 676 N N . VAL A 1 88 ? -2.304 1.495 -1.597 1.00 87.06 88 VAL A N 1
ATOM 677 C CA . VAL A 1 88 ? -1.446 1.253 -0.451 1.00 87.06 88 VAL A CA 1
ATOM 678 C C . VAL A 1 88 ? -2.187 0.362 0.530 1.00 87.06 88 VAL A C 1
ATOM 680 O O . VAL A 1 88 ? -3.259 0.704 1.030 1.00 87.06 88 VAL A O 1
ATOM 683 N N . ARG A 1 89 ? -1.566 -0.771 0.837 1.00 89.50 89 ARG A N 1
ATOM 684 C CA . ARG A 1 89 ? -1.976 -1.703 1.874 1.00 89.50 89 ARG A CA 1
ATOM 685 C C . ARG A 1 89 ? -1.156 -1.480 3.134 1.00 89.50 89 ARG A C 1
ATOM 687 O O . ARG A 1 89 ? 0.074 -1.532 3.118 1.00 89.50 89 ARG A O 1
ATOM 694 N N . ILE A 1 90 ? -1.849 -1.304 4.249 1.00 89.31 90 ILE A N 1
ATOM 695 C CA . ILE A 1 90 ? -1.282 -1.306 5.595 1.00 89.31 90 ILE A CA 1
ATOM 696 C C . ILE A 1 90 ? -1.904 -2.459 6.345 1.00 89.31 90 ILE A C 1
ATOM 698 O O . ILE A 1 90 ? -3.119 -2.640 6.335 1.00 89.31 90 ILE A O 1
ATOM 702 N N . ALA A 1 91 ? -1.071 -3.225 7.030 1.00 87.81 91 ALA A N 1
ATOM 703 C CA . ALA A 1 91 ? -1.553 -4.322 7.830 1.00 87.81 91 ALA A CA 1
ATOM 704 C C . ALA A 1 91 ? -0.970 -4.260 9.234 1.00 87.81 91 ALA A C 1
ATOM 706 O O . ALA A 1 91 ? 0.243 -4.170 9.417 1.00 87.81 91 ALA A O 1
ATOM 707 N N . VAL A 1 92 ? -1.867 -4.311 10.209 1.00 87.00 92 VAL A N 1
ATOM 708 C CA . VAL A 1 92 ? -1.567 -4.123 11.622 1.00 87.00 92 VAL A CA 1
ATOM 709 C C . VAL A 1 92 ? -2.116 -5.307 12.391 1.00 87.00 92 VAL A C 1
ATOM 711 O O . VAL A 1 92 ? -3.290 -5.654 12.250 1.00 87.00 92 VAL A O 1
ATOM 714 N N . ASP A 1 93 ? -1.268 -5.939 13.187 1.00 86.56 93 ASP A N 1
ATOM 715 C CA . ASP A 1 93 ? -1.685 -7.042 14.038 1.00 86.56 93 ASP A CA 1
ATOM 716 C C . ASP A 1 93 ? -2.533 -6.506 15.192 1.00 86.56 93 ASP A C 1
ATOM 718 O O . ASP A 1 93 ? -2.230 -5.475 15.786 1.00 86.56 93 ASP A O 1
ATOM 722 N N . VAL A 1 94 ? -3.631 -7.194 15.497 1.00 80.75 94 VAL A N 1
ATOM 723 C CA . VAL A 1 94 ? -4.467 -6.863 16.647 1.00 80.75 94 VAL A CA 1
ATOM 724 C C . VAL A 1 94 ? -3.693 -7.242 17.902 1.00 80.75 94 VAL A C 1
ATOM 726 O O . VAL A 1 94 ? -3.465 -8.439 18.105 1.00 80.75 94 VAL A O 1
ATOM 729 N N . PRO A 1 95 ? -3.274 -6.259 18.721 1.00 69.94 95 PRO A N 1
ATOM 730 C CA . PRO A 1 95 ? -2.371 -6.520 19.826 1.00 69.94 95 PRO A CA 1
ATOM 731 C C . PRO A 1 95 ? -3.016 -7.486 20.819 1.00 69.94 95 PRO A C 1
ATOM 733 O O . PRO A 1 95 ? -4.152 -7.298 21.249 1.00 69.94 95 PRO A O 1
ATOM 736 N N . SER A 1 96 ? -2.271 -8.522 21.202 1.00 59.88 96 SER A N 1
ATOM 737 C CA . SER A 1 96 ? -2.566 -9.349 22.377 1.00 59.88 96 SER A CA 1
ATOM 738 C C . SER A 1 96 ? -2.055 -8.697 23.673 1.00 59.88 96 SER A C 1
ATOM 740 O O . SER A 1 96 ? -2.506 -9.063 24.756 1.00 59.88 96 SER A O 1
ATOM 742 N N . SER A 1 97 ? -1.175 -7.692 23.569 1.00 51.97 97 SER A N 1
ATOM 743 C CA . SER A 1 97 ? -0.777 -6.794 24.660 1.00 51.97 97 SER A CA 1
ATOM 744 C C . SER A 1 97 ? -0.375 -5.411 24.134 1.00 51.97 97 SER A C 1
ATOM 746 O O . SER A 1 97 ? 0.302 -5.300 23.114 1.00 51.97 97 SER A O 1
ATOM 748 N N . THR A 1 98 ? -0.762 -4.369 24.861 1.00 50.47 98 THR A N 1
ATOM 749 C CA . THR A 1 98 ? -0.562 -2.942 24.577 1.00 50.47 98 THR A CA 1
ATOM 750 C C . THR A 1 98 ? 0.879 -2.507 24.863 1.00 50.47 98 THR A C 1
ATOM 752 O O . THR A 1 98 ? 1.182 -2.122 25.989 1.00 50.47 98 THR A O 1
ATOM 755 N N . ALA A 1 99 ? 1.786 -2.568 23.883 1.00 48.59 99 ALA A N 1
ATOM 756 C CA . ALA A 1 99 ? 3.093 -1.898 23.974 1.00 48.59 99 ALA A CA 1
ATOM 757 C C . ALA A 1 99 ? 3.842 -1.852 22.629 1.00 48.59 99 ALA A C 1
ATOM 759 O O . ALA A 1 99 ? 4.978 -2.309 22.551 1.00 48.59 99 ALA A O 1
ATOM 760 N N . ASP A 1 100 ? 3.251 -1.277 21.581 1.00 55.53 100 ASP A N 1
ATOM 761 C CA . ASP A 1 100 ? 4.058 -0.811 20.447 1.00 55.53 100 ASP A CA 1
ATOM 762 C C . ASP A 1 100 ? 4.281 0.698 20.568 1.00 55.53 100 ASP A C 1
ATOM 764 O O . ASP A 1 100 ? 3.345 1.476 20.779 1.00 55.53 100 ASP A O 1
ATOM 768 N N . GLN A 1 101 ? 5.546 1.117 20.477 1.00 54.56 101 GLN A N 1
ATOM 769 C CA . GLN A 1 101 ? 5.919 2.529 20.451 1.00 54.56 101 GLN A CA 1
ATOM 770 C C . GLN A 1 101 ? 5.339 3.171 19.189 1.00 54.56 101 GLN A C 1
ATOM 772 O O . GLN A 1 101 ? 5.867 3.030 18.088 1.00 54.56 101 GLN A O 1
ATOM 777 N N . LEU A 1 102 ? 4.231 3.887 19.360 1.00 64.19 102 LEU A N 1
ATOM 778 C CA . LEU A 1 102 ? 3.627 4.677 18.298 1.00 64.19 102 LEU A CA 1
ATOM 779 C C . LEU A 1 102 ? 4.552 5.845 17.945 1.00 64.19 102 LEU A C 1
ATOM 781 O O . LEU A 1 102 ? 4.887 6.666 18.802 1.00 64.19 102 LEU A O 1
ATOM 785 N N . GLN A 1 103 ? 4.941 5.932 16.672 1.00 69.56 103 GLN A N 1
ATOM 786 C CA . GLN A 1 103 ? 5.613 7.115 16.144 1.00 69.56 103 GLN A CA 1
ATOM 787 C C . GLN A 1 103 ? 4.731 8.365 16.336 1.00 69.56 103 GLN A C 1
ATOM 789 O O . GLN A 1 103 ? 3.497 8.267 16.311 1.00 69.56 103 GLN A O 1
ATOM 794 N N . PRO A 1 104 ? 5.338 9.550 16.530 1.00 77.25 104 PRO A N 1
ATOM 795 C CA . PRO A 1 104 ? 4.589 10.794 16.627 1.00 77.25 104 PRO A CA 1
ATOM 796 C C . PRO A 1 104 ? 3.804 11.049 15.334 1.00 77.25 104 PRO A C 1
ATOM 798 O O . PRO A 1 104 ? 4.368 11.075 14.242 1.00 77.25 104 PRO A O 1
ATOM 801 N N . LEU A 1 105 ? 2.490 11.234 15.475 1.00 83.44 105 LEU A N 1
ATOM 802 C CA . LEU A 1 105 ? 1.574 11.438 14.355 1.00 83.44 105 LEU A CA 1
ATOM 803 C C . LEU A 1 105 ? 1.623 12.880 13.851 1.00 83.44 105 LEU A C 1
ATOM 805 O O . LEU A 1 105 ? 1.652 13.834 14.630 1.00 83.44 105 LEU A O 1
ATOM 809 N N . THR A 1 106 ? 1.539 13.042 12.535 1.00 83.94 106 THR A N 1
ATOM 810 C CA . THR A 1 106 ? 1.305 14.349 11.913 1.00 83.94 106 THR A CA 1
ATOM 811 C C . THR A 1 106 ? -0.142 14.823 12.149 1.00 83.94 106 THR A C 1
ATOM 813 O O . THR A 1 106 ? -1.028 14.004 12.431 1.00 83.94 106 THR A O 1
ATOM 816 N N . PRO A 1 107 ? -0.443 16.129 12.000 1.00 84.88 107 PRO A N 1
ATOM 817 C CA . PRO A 1 107 ? -1.818 16.630 12.091 1.00 84.88 107 PRO A CA 1
ATOM 818 C C . PRO A 1 107 ? -2.769 15.955 11.095 1.00 84.88 107 PRO A C 1
ATOM 820 O O . PRO A 1 107 ? -3.888 15.606 11.462 1.00 84.88 107 PRO A O 1
ATOM 823 N N . ALA A 1 108 ? -2.293 15.701 9.870 1.00 82.12 108 ALA A N 1
ATOM 824 C CA . ALA A 1 108 ? -3.057 15.013 8.832 1.00 82.12 108 ALA A CA 1
ATOM 825 C C . ALA A 1 108 ? -3.359 13.553 9.202 1.00 82.12 108 ALA A C 1
ATOM 827 O O . ALA A 1 108 ? -4.461 13.083 8.979 1.00 82.12 108 ALA A O 1
ATOM 828 N N . GLN A 1 109 ? -2.420 12.832 9.818 1.00 86.50 109 GLN A N 1
ATOM 829 C CA . GLN A 1 109 ? -2.688 11.474 10.311 1.00 86.50 109 GLN A CA 1
ATOM 830 C C . GLN A 1 109 ? -3.640 11.486 11.515 1.00 86.50 109 GLN A C 1
ATOM 832 O O . GLN A 1 109 ? -4.484 10.606 11.658 1.00 86.50 109 GLN A O 1
ATOM 837 N N . THR A 1 110 ? -3.538 12.504 12.373 1.00 87.06 110 THR A N 1
ATOM 838 C CA . THR A 1 110 ? -4.384 12.639 13.565 1.00 87.06 110 THR A CA 1
ATOM 839 C C . THR A 1 110 ? -5.850 12.870 13.201 1.00 87.06 110 THR A C 1
ATOM 841 O O . THR A 1 110 ? -6.732 12.304 13.848 1.00 87.06 110 THR A O 1
ATOM 844 N N . SER A 1 111 ? -6.129 13.639 12.144 1.00 88.12 111 SER A N 1
ATOM 845 C CA . SER A 1 111 ? -7.502 13.875 11.685 1.00 88.12 111 SER A CA 1
ATOM 846 C C . SER A 1 111 ? -8.191 12.623 11.138 1.00 88.12 111 SER A C 1
ATOM 848 O O . SER A 1 111 ? -9.415 12.577 11.132 1.00 88.12 111 SER A O 1
ATOM 850 N N . LEU A 1 112 ? -7.435 11.597 10.728 1.00 86.81 112 LEU A N 1
ATOM 851 C CA . LEU A 1 112 ? -7.977 10.346 10.184 1.00 86.81 112 LEU A CA 1
ATOM 852 C C . LEU A 1 112 ? -8.406 9.344 11.266 1.00 86.81 112 LEU A C 1
ATOM 854 O O . LEU A 1 112 ? -9.186 8.432 10.991 1.00 86.81 112 LEU A O 1
ATOM 858 N N . ILE A 1 113 ? -7.903 9.493 12.497 1.00 89.12 113 ILE A N 1
ATOM 859 C CA . ILE A 1 113 ? -8.126 8.527 13.585 1.00 89.12 113 ILE A CA 1
ATOM 860 C C . ILE A 1 113 ? -9.619 8.279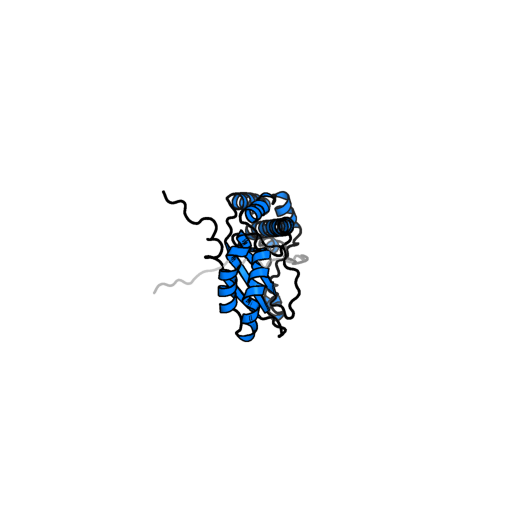 13.866 1.00 89.12 113 ILE A C 1
ATOM 862 O O . ILE A 1 113 ? -9.974 7.110 14.022 1.00 89.12 113 ILE A O 1
ATOM 866 N N . PRO A 1 114 ? -10.506 9.294 13.954 1.00 88.56 114 PRO A N 1
ATOM 867 C CA . PRO A 1 114 ? -11.916 9.055 14.270 1.00 88.56 114 PRO A CA 1
ATOM 868 C C . PRO A 1 114 ? -12.617 8.175 13.225 1.00 88.56 114 PRO A C 1
ATOM 870 O O . PRO A 1 114 ? -13.318 7.225 13.585 1.00 88.56 114 PRO A O 1
ATOM 873 N N . ASP A 1 115 ? -12.370 8.442 11.941 1.00 87.81 115 ASP A N 1
ATOM 874 C CA . ASP A 1 115 ? -12.970 7.702 10.826 1.00 87.81 115 ASP A CA 1
ATOM 875 C C . ASP A 1 115 ? -12.405 6.279 10.728 1.00 87.81 115 ASP A C 1
ATOM 877 O O . ASP A 1 115 ? -13.160 5.310 10.572 1.00 87.81 115 ASP A O 1
ATOM 881 N N . LEU A 1 116 ? -11.086 6.127 10.907 1.00 88.44 116 LEU A N 1
ATOM 882 C CA . LEU A 1 116 ? -10.425 4.823 10.976 1.00 88.44 116 LEU A CA 1
ATOM 883 C C . LEU A 1 116 ? -10.952 3.993 12.146 1.00 88.44 116 LEU A C 1
ATOM 885 O O . LEU A 1 116 ? -11.315 2.837 11.954 1.00 88.44 116 LEU A O 1
ATOM 889 N N . ALA A 1 117 ? -11.049 4.572 13.344 1.00 90.62 117 ALA A N 1
ATOM 890 C CA . ALA A 1 117 ? -11.516 3.864 14.534 1.00 90.62 117 ALA A CA 1
ATOM 891 C C . ALA A 1 117 ? -12.962 3.383 14.367 1.00 90.62 117 ALA A C 1
ATOM 893 O O . ALA A 1 117 ? -13.268 2.233 14.681 1.00 90.62 117 ALA A O 1
ATOM 894 N N . SER A 1 118 ? -13.836 4.230 13.816 1.00 88.62 118 SER A N 1
ATOM 895 C CA . SER A 1 118 ? -15.225 3.871 13.509 1.00 88.62 118 SER A CA 1
ATOM 896 C C . SER A 1 118 ? -15.310 2.719 12.504 1.00 88.62 118 SER A C 1
ATOM 898 O O . SER A 1 118 ? -16.077 1.774 12.693 1.00 88.62 118 SER A O 1
ATOM 900 N N . THR A 1 119 ? -14.494 2.754 11.450 1.00 88.56 119 THR A N 1
ATOM 901 C CA . THR A 1 119 ? -14.496 1.724 10.400 1.00 88.56 119 THR A CA 1
ATOM 902 C C . THR A 1 119 ? -13.906 0.404 10.898 1.00 88.56 119 THR A C 1
ATOM 904 O O . THR A 1 119 ? -14.492 -0.656 10.688 1.00 88.56 119 THR A O 1
ATOM 907 N N . ILE A 1 120 ? -12.796 0.463 11.635 1.00 89.19 120 ILE A N 1
ATOM 908 C CA . ILE A 1 120 ? -12.146 -0.702 12.243 1.00 89.19 120 ILE A CA 1
ATOM 909 C C . ILE A 1 120 ? -13.080 -1.376 13.260 1.00 89.19 120 ILE A C 1
ATOM 911 O O . ILE A 1 120 ? -13.210 -2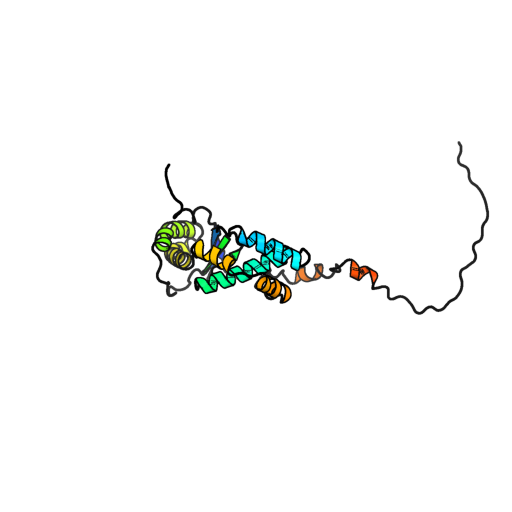.599 13.256 1.00 89.19 120 ILE A O 1
ATOM 915 N N . ALA A 1 121 ? -13.795 -0.605 14.086 1.00 89.56 121 ALA A N 1
ATOM 916 C CA . ALA A 1 121 ? -14.743 -1.152 15.059 1.00 89.56 121 ALA A CA 1
ATOM 917 C C . ALA A 1 121 ? -15.880 -1.963 14.408 1.00 89.56 121 ALA A C 1
ATOM 919 O O . ALA A 1 121 ? -16.349 -2.934 15.000 1.00 89.56 121 ALA A O 1
ATOM 920 N N . LYS A 1 122 ? -16.303 -1.601 13.186 1.00 88.75 122 LYS A N 1
ATOM 921 C CA . LYS A 1 122 ? -17.358 -2.314 12.443 1.00 88.75 122 LYS A CA 1
ATOM 922 C C . LYS A 1 122 ? -16.917 -3.684 11.932 1.00 88.75 122 LYS A C 1
ATOM 924 O O . LYS A 1 122 ? -17.759 -4.566 11.804 1.00 88.75 122 LYS A O 1
ATOM 929 N N . VAL A 1 123 ? -15.632 -3.855 11.619 1.00 88.75 123 VAL A N 1
ATOM 930 C CA . VAL A 1 123 ? -15.103 -5.113 11.062 1.00 88.75 123 VAL A CA 1
ATOM 931 C C . VAL A 1 123 ? -14.482 -6.023 12.117 1.00 88.75 123 VAL A C 1
ATOM 933 O O . VAL A 1 123 ? -14.310 -7.218 11.880 1.00 88.75 123 VAL A O 1
ATOM 936 N N . LEU A 1 124 ? -14.126 -5.473 13.279 1.00 86.88 124 LEU A N 1
ATOM 937 C CA . LEU A 1 124 ? -13.575 -6.248 14.379 1.00 86.88 124 LEU A CA 1
ATOM 938 C C . LEU A 1 124 ? -14.645 -7.126 15.044 1.00 86.88 124 LEU A C 1
ATOM 940 O O . LEU A 1 124 ? -15.779 -6.681 15.246 1.00 86.88 124 LEU A O 1
ATOM 944 N N . PRO A 1 125 ? -14.272 -8.336 15.500 1.00 86.94 125 PRO A N 1
ATOM 945 C CA . PRO A 1 125 ? -15.103 -9.113 16.412 1.00 86.94 125 PRO A CA 1
ATOM 946 C C . PRO A 1 125 ? -15.446 -8.307 17.671 1.00 86.94 125 PRO A C 1
ATOM 948 O O . PRO A 1 125 ? -14.597 -7.571 18.182 1.00 86.94 125 PRO A O 1
ATOM 951 N N . ALA A 1 126 ? -16.653 -8.493 18.215 1.00 87.00 126 ALA A N 1
ATOM 952 C CA . ALA A 1 126 ? -17.169 -7.727 19.357 1.00 87.00 126 ALA A CA 1
ATOM 953 C C . ALA A 1 126 ? -16.197 -7.680 20.552 1.00 87.00 126 ALA A C 1
ATOM 955 O O . ALA A 1 126 ? -16.001 -6.633 21.164 1.00 87.00 126 ALA A O 1
ATOM 956 N N . GLN A 1 127 ? -15.511 -8.790 20.835 1.00 85.56 127 GLN A N 1
ATOM 957 C CA . GLN A 1 127 ? -14.555 -8.911 21.941 1.00 85.56 127 GLN A CA 1
ATOM 958 C C . GLN A 1 127 ? -13.324 -8.004 21.770 1.00 85.56 127 GLN A C 1
ATOM 960 O O . GLN A 1 127 ? -12.684 -7.637 22.751 1.00 85.56 127 GLN A O 1
ATOM 965 N N . LYS A 1 128 ? -12.993 -7.627 20.530 1.00 84.81 128 LYS A N 1
ATOM 966 C CA . LYS A 1 128 ? -11.791 -6.864 20.166 1.00 84.81 128 LYS A CA 1
ATOM 967 C C . LYS A 1 128 ? -12.081 -5.404 19.814 1.00 84.81 128 LYS A C 1
ATOM 969 O O . LYS A 1 128 ? -11.143 -4.653 19.572 1.00 84.81 128 LYS A O 1
ATOM 974 N N . GLN A 1 129 ? -13.345 -4.971 19.817 1.00 87.81 129 GLN A N 1
ATOM 975 C CA . GLN A 1 129 ? -13.726 -3.601 19.437 1.00 87.81 129 GLN A CA 1
ATOM 976 C C . GLN A 1 129 ? -13.057 -2.519 20.296 1.00 87.81 129 GLN A C 1
ATOM 978 O O . GLN A 1 129 ? -12.799 -1.424 19.804 1.00 8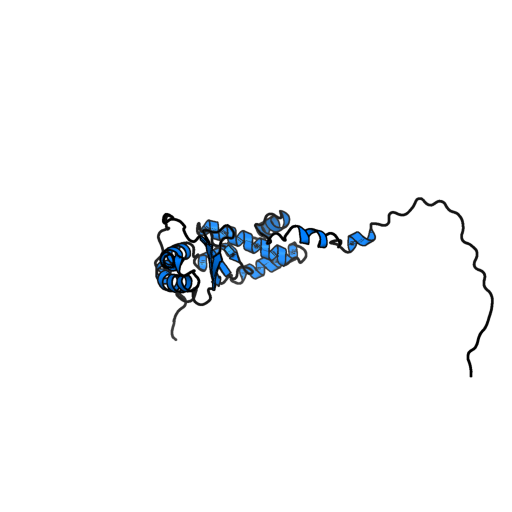7.81 129 GLN A O 1
ATOM 983 N N . HIS A 1 130 ? -12.706 -2.827 21.546 1.00 87.00 130 HIS A N 1
ATOM 984 C CA . HIS A 1 130 ? -11.986 -1.903 22.423 1.00 87.00 130 HIS A CA 1
ATOM 985 C C . HIS A 1 130 ? -10.584 -1.521 21.899 1.00 87.00 130 HIS A C 1
ATOM 987 O O . HIS A 1 130 ? -10.097 -0.439 22.216 1.00 87.00 130 HIS A O 1
ATOM 993 N N . HIS A 1 131 ? -9.973 -2.340 21.032 1.00 86.62 131 HIS A N 1
ATOM 994 C CA . HIS A 1 131 ? -8.699 -2.028 20.373 1.00 86.62 131 HIS A CA 1
ATOM 995 C C . HIS A 1 131 ? -8.843 -1.112 19.150 1.00 86.62 131 HIS A C 1
ATOM 997 O O . HIS A 1 131 ? -7.836 -0.685 18.590 1.00 86.62 131 HIS A O 1
ATOM 1003 N N . ALA A 1 132 ? -10.063 -0.791 18.703 1.00 88.81 132 ALA A N 1
ATOM 1004 C CA . ALA A 1 132 ? -10.271 -0.080 17.441 1.00 88.81 132 ALA A CA 1
ATOM 1005 C C . ALA A 1 132 ? -9.561 1.282 17.391 1.00 88.81 132 ALA A C 1
ATOM 1007 O O . ALA A 1 132 ? -8.999 1.644 16.361 1.00 88.81 132 ALA A O 1
ATOM 1008 N N . HIS A 1 133 ? -9.543 2.022 18.504 1.00 89.44 133 HIS A N 1
ATOM 1009 C CA . HIS A 1 133 ? -8.869 3.319 18.564 1.00 89.44 133 HIS A CA 1
ATOM 1010 C C . HIS A 1 133 ? -7.340 3.189 18.510 1.00 89.44 133 HIS A C 1
ATOM 1012 O O . HIS A 1 133 ? -6.675 3.961 17.825 1.00 89.44 133 HIS A O 1
ATOM 1018 N N . GLU A 1 134 ? -6.774 2.201 19.201 1.00 88.50 134 GLU A N 1
ATOM 1019 C CA . GLU A 1 134 ? -5.336 1.927 19.165 1.00 88.50 134 GLU A CA 1
ATOM 1020 C C . GLU A 1 134 ? -4.897 1.492 17.763 1.00 88.50 134 GLU A C 1
ATOM 1022 O O . GLU A 1 134 ? -3.959 2.059 17.202 1.00 88.50 134 GLU A O 1
ATOM 1027 N N . LEU A 1 135 ? -5.641 0.565 17.158 1.00 88.31 135 LEU A N 1
ATOM 1028 C CA . LEU A 1 135 ? -5.415 0.102 15.792 1.00 88.31 135 LEU A CA 1
ATOM 1029 C C . LEU A 1 135 ? -5.523 1.241 14.782 1.00 88.31 135 LEU A C 1
ATOM 1031 O O . LEU A 1 135 ? -4.688 1.344 13.890 1.00 88.31 135 LEU A O 1
ATOM 1035 N N . ALA A 1 136 ? -6.488 2.146 14.949 1.00 90.06 136 ALA A N 1
ATOM 1036 C CA . ALA A 1 136 ? -6.597 3.336 14.113 1.00 90.06 136 ALA A CA 1
ATOM 1037 C C . ALA A 1 136 ? -5.351 4.225 14.202 1.00 90.06 136 ALA A C 1
ATOM 1039 O O . ALA A 1 136 ? -4.883 4.715 13.177 1.00 90.06 136 ALA A O 1
ATOM 1040 N N . ARG A 1 137 ? -4.770 4.402 15.397 1.00 88.94 137 ARG A N 1
ATOM 1041 C CA . ARG A 1 137 ? -3.517 5.158 15.564 1.00 88.94 137 ARG A CA 1
ATOM 1042 C C . ARG A 1 137 ? -2.329 4.444 14.927 1.00 88.94 137 ARG A C 1
ATOM 1044 O O . ARG A 1 137 ? -1.522 5.105 14.282 1.00 88.94 137 ARG A O 1
ATOM 1051 N N . GLN A 1 138 ? -2.238 3.122 15.068 1.00 88.75 138 GLN A N 1
ATOM 1052 C CA . GLN A 1 138 ? -1.180 2.318 14.448 1.00 88.75 138 GLN A CA 1
ATOM 1053 C C . GLN A 1 138 ? -1.268 2.338 12.916 1.00 88.75 138 GLN A C 1
ATOM 1055 O O . GLN A 1 138 ? -0.245 2.485 12.248 1.00 88.75 138 GLN A O 1
ATOM 1060 N N . VAL A 1 139 ? -2.477 2.246 12.354 1.00 88.88 139 VAL A N 1
ATOM 1061 C CA . VAL A 1 139 ? -2.709 2.393 10.910 1.00 88.88 139 VAL A CA 1
ATOM 1062 C C . VAL A 1 139 ? -2.339 3.803 10.463 1.00 88.88 139 VAL A C 1
ATOM 1064 O O . VAL A 1 139 ? -1.548 3.950 9.537 1.00 88.88 139 VAL A O 1
ATOM 1067 N N . ALA A 1 140 ? -2.847 4.837 11.142 1.00 88.75 140 ALA A N 1
ATOM 1068 C CA . ALA A 1 140 ? -2.579 6.229 10.790 1.00 88.75 140 ALA A CA 1
ATOM 1069 C C . ALA A 1 140 ? -1.077 6.559 10.820 1.00 88.75 140 ALA A C 1
ATOM 1071 O O . ALA A 1 140 ? -0.593 7.248 9.926 1.00 88.75 140 ALA A O 1
ATOM 1072 N N . ALA A 1 141 ? -0.324 6.022 11.787 1.00 87.50 141 ALA A N 1
ATOM 1073 C CA . ALA A 1 141 ? 1.132 6.179 11.857 1.00 87.50 141 ALA A CA 1
ATOM 1074 C C . ALA A 1 141 ? 1.851 5.595 10.635 1.00 87.50 141 ALA A C 1
ATOM 1076 O O . ALA A 1 141 ? 2.889 6.101 10.222 1.00 87.50 141 ALA A O 1
ATOM 1077 N N . GLN A 1 142 ? 1.291 4.539 10.044 1.00 88.00 142 GLN A N 1
ATOM 1078 C CA . GLN A 1 142 ? 1.882 3.851 8.903 1.00 88.00 142 GLN A CA 1
ATOM 1079 C C . GLN A 1 142 ? 1.446 4.414 7.548 1.00 88.00 142 GLN A C 1
ATOM 1081 O O . GLN A 1 142 ? 2.015 4.005 6.534 1.00 88.00 142 GLN A O 1
ATOM 1086 N N . MET A 1 143 ? 0.469 5.329 7.515 1.00 86.50 143 MET A N 1
ATOM 1087 C CA . MET A 1 143 ? -0.049 5.909 6.275 1.00 86.50 143 MET A CA 1
ATOM 1088 C C . MET A 1 143 ? 0.985 6.820 5.610 1.00 86.50 143 MET A C 1
ATOM 1090 O O . MET A 1 143 ? 1.256 7.901 6.147 1.00 86.50 143 MET A O 1
ATOM 1094 N N . PRO A 1 144 ? 1.541 6.432 4.442 1.00 85.69 144 PRO A N 1
ATOM 1095 C CA . PRO A 1 144 ? 2.268 7.366 3.600 1.00 85.69 144 PRO A CA 1
ATOM 1096 C C . PRO A 1 144 ? 1.356 8.497 3.128 1.00 85.69 144 PRO A C 1
ATOM 1098 O O . PRO A 1 144 ? 0.160 8.325 2.889 1.00 85.69 144 PRO A O 1
ATOM 1101 N N . THR A 1 145 ? 1.956 9.660 2.923 1.00 82.75 145 THR A N 1
ATOM 1102 C CA . THR A 1 145 ? 1.335 10.745 2.162 1.00 82.75 145 THR A CA 1
ATOM 1103 C C . THR A 1 145 ? 1.308 10.404 0.665 1.00 82.75 145 THR A C 1
ATOM 1105 O O . THR A 1 145 ? 2.197 9.688 0.192 1.00 82.75 145 THR A O 1
ATOM 1108 N N . PRO A 1 146 ? 0.365 10.959 -0.123 1.00 78.88 146 PRO A N 1
ATOM 1109 C CA . PRO A 1 146 ? 0.344 10.761 -1.575 1.00 78.88 146 PRO A CA 1
ATOM 1110 C C . PRO A 1 146 ? 1.678 11.119 -2.243 1.00 78.88 146 PRO A C 1
ATOM 1112 O O . PRO A 1 146 ? 2.193 10.359 -3.053 1.00 78.88 146 PRO A O 1
ATOM 1115 N N . ALA A 1 147 ? 2.311 12.216 -1.812 1.00 83.06 147 ALA A N 1
ATOM 1116 C CA . ALA A 1 147 ? 3.613 12.633 -2.327 1.00 83.06 147 ALA A CA 1
ATOM 1117 C C . ALA A 1 147 ? 4.722 11.594 -2.082 1.00 83.06 147 ALA A C 1
ATOM 1119 O O . ALA A 1 147 ? 5.607 11.440 -2.920 1.00 83.06 147 ALA A O 1
ATOM 1120 N N . GLN A 1 148 ? 4.686 10.867 -0.959 1.00 86.62 148 GLN A N 1
ATOM 1121 C CA . GLN A 1 148 ? 5.645 9.793 -0.677 1.00 86.62 148 GLN A CA 1
ATOM 1122 C C . GLN A 1 148 ? 5.407 8.568 -1.567 1.00 86.62 148 GLN A C 1
ATOM 1124 O O . GLN A 1 148 ? 6.380 7.988 -2.045 1.00 86.62 148 GLN A O 1
ATOM 1129 N N . ALA A 1 149 ? 4.146 8.211 -1.836 1.00 83.31 149 ALA A N 1
ATOM 1130 C CA . ALA A 1 149 ? 3.804 7.144 -2.779 1.00 83.31 149 ALA A CA 1
ATOM 1131 C C . ALA A 1 149 ? 4.282 7.485 -4.202 1.00 83.31 149 ALA A C 1
ATOM 1133 O O . ALA A 1 149 ? 5.014 6.708 -4.815 1.00 83.31 149 ALA A O 1
ATOM 1134 N N . THR A 1 150 ? 3.994 8.697 -4.689 1.00 84.06 150 THR A N 1
ATOM 1135 C CA . THR A 1 150 ? 4.487 9.167 -5.993 1.00 84.06 150 THR A CA 1
ATOM 1136 C C . THR A 1 150 ? 6.019 9.244 -6.032 1.00 84.06 150 THR A C 1
ATOM 1138 O O . THR A 1 150 ? 6.640 8.868 -7.026 1.00 84.06 150 THR A O 1
ATOM 1141 N N . ALA A 1 151 ? 6.669 9.688 -4.949 1.00 87.06 151 ALA A N 1
ATOM 1142 C CA . ALA A 1 151 ? 8.129 9.741 -4.867 1.00 87.06 151 ALA A CA 1
ATOM 1143 C C . ALA A 1 151 ? 8.778 8.348 -4.912 1.00 87.06 151 ALA A C 1
ATOM 1145 O O . ALA A 1 151 ? 9.880 8.218 -5.446 1.00 87.06 151 ALA A O 1
ATOM 1146 N N . ALA A 1 152 ? 8.111 7.313 -4.395 1.00 87.81 152 ALA A N 1
ATOM 1147 C CA . ALA A 1 152 ? 8.591 5.936 -4.462 1.00 87.81 152 ALA A CA 1
ATOM 1148 C C . ALA A 1 152 ? 8.655 5.428 -5.916 1.00 87.81 152 ALA A C 1
ATOM 1150 O O . ALA A 1 152 ? 9.706 4.961 -6.366 1.00 87.81 152 ALA A O 1
ATOM 1151 N N . TYR A 1 153 ? 7.598 5.649 -6.707 1.00 85.81 153 TYR A N 1
ATOM 1152 C CA . TYR A 1 153 ? 7.630 5.414 -8.159 1.00 85.81 153 TYR A CA 1
ATOM 1153 C C . TYR A 1 153 ? 8.639 6.322 -8.870 1.00 85.81 153 TYR A C 1
ATOM 1155 O O . TYR A 1 153 ? 9.353 5.898 -9.778 1.00 85.81 153 TYR A O 1
ATOM 1163 N N . GLY A 1 154 ? 8.781 7.559 -8.391 1.00 85.69 154 GLY A N 1
ATOM 1164 C CA . GLY A 1 154 ? 9.790 8.519 -8.830 1.00 85.69 154 GLY A CA 1
ATOM 1165 C C . GLY A 1 154 ? 11.248 8.072 -8.635 1.00 85.69 154 GLY A C 1
ATOM 1166 O O . GLY A 1 154 ? 12.152 8.614 -9.276 1.00 85.69 154 GLY A O 1
ATOM 1167 N N . ARG A 1 155 ? 11.505 7.093 -7.768 1.00 88.94 155 ARG A N 1
ATOM 1168 C CA . ARG A 1 155 ? 12.850 6.550 -7.520 1.00 88.94 155 ARG A CA 1
ATOM 1169 C C . ARG A 1 155 ? 13.130 5.265 -8.277 1.00 88.94 155 ARG A C 1
ATOM 1171 O O . ARG A 1 155 ? 14.293 4.961 -8.509 1.00 88.94 155 ARG A O 1
ATOM 1178 N N . THR A 1 156 ? 12.082 4.569 -8.698 1.00 89.75 156 THR A N 1
ATOM 1179 C CA . THR A 1 156 ? 12.206 3.311 -9.429 1.00 89.75 156 THR A CA 1
ATOM 1180 C C . THR A 1 156 ? 12.792 3.573 -10.819 1.00 89.75 156 THR A C 1
ATOM 1182 O O . THR A 1 156 ? 12.355 4.488 -11.535 1.00 89.75 156 THR A O 1
ATOM 1185 N N . THR A 1 157 ? 13.808 2.790 -11.187 1.00 92.00 157 THR A N 1
ATOM 1186 C CA . THR A 1 157 ? 14.480 2.856 -12.491 1.00 92.00 157 THR A CA 1
ATOM 1187 C C . THR A 1 157 ? 14.273 1.580 -13.305 1.00 92.00 157 THR A C 1
ATOM 1189 O O . THR A 1 157 ? 14.061 0.497 -12.760 1.00 92.00 157 THR A O 1
ATOM 1192 N N . LEU A 1 158 ? 14.414 1.702 -14.629 1.00 90.62 158 LEU A N 1
ATOM 1193 C CA . LEU A 1 158 ? 14.343 0.571 -15.560 1.00 90.62 158 LEU A CA 1
ATOM 1194 C C . LEU A 1 158 ? 15.379 -0.511 -15.223 1.00 90.62 158 LEU A C 1
ATOM 1196 O O . LEU A 1 158 ? 15.060 -1.693 -15.188 1.00 90.62 158 LEU A O 1
ATOM 1200 N N . SER A 1 159 ? 16.616 -0.114 -14.913 1.00 90.56 159 SER A N 1
ATOM 1201 C CA . SER A 1 159 ? 17.683 -1.058 -14.568 1.00 90.56 159 SER A CA 1
ATOM 1202 C C . SER A 1 159 ? 17.391 -1.849 -13.293 1.00 90.56 159 SER A C 1
ATOM 1204 O O . SER A 1 159 ? 17.708 -3.034 -13.230 1.00 90.56 159 SER A O 1
ATOM 1206 N N . GLN A 1 160 ? 16.770 -1.221 -12.290 1.00 90.31 160 GLN A N 1
ATOM 1207 C CA . GLN A 1 160 ? 16.337 -1.925 -11.087 1.00 90.31 160 GLN A CA 1
ATOM 1208 C C . GLN A 1 160 ? 15.214 -2.911 -11.414 1.00 90.31 160 GLN A C 1
ATOM 1210 O O . GLN A 1 160 ? 15.292 -4.051 -10.968 1.00 90.31 160 GLN A O 1
ATOM 1215 N N . ALA A 1 161 ? 14.214 -2.497 -12.203 1.00 89.44 161 ALA A N 1
ATOM 1216 C CA . ALA A 1 161 ? 13.086 -3.347 -12.591 1.00 89.44 161 ALA A CA 1
ATOM 1217 C C . ALA A 1 161 ? 13.546 -4.590 -13.363 1.00 89.44 161 ALA A C 1
ATOM 1219 O O . ALA A 1 161 ? 13.208 -5.709 -12.983 1.00 89.44 161 ALA A O 1
ATOM 1220 N N . LEU A 1 162 ? 14.407 -4.412 -14.368 1.00 89.19 162 LEU A N 1
ATOM 1221 C CA . LEU A 1 162 ? 14.992 -5.523 -15.122 1.00 89.19 162 LEU A CA 1
ATOM 1222 C C . LEU A 1 162 ? 15.862 -6.419 -14.243 1.00 89.19 162 LEU A C 1
ATOM 1224 O O . LEU A 1 162 ? 15.752 -7.641 -14.307 1.00 89.19 162 LEU A O 1
ATOM 1228 N N . GLY A 1 163 ? 16.694 -5.821 -13.385 1.00 87.38 163 GLY A N 1
ATOM 1229 C CA . GLY A 1 163 ? 17.516 -6.579 -12.449 1.00 87.38 163 GLY A CA 1
ATOM 1230 C C . GLY A 1 163 ? 16.675 -7.394 -11.466 1.00 87.38 163 GLY A C 1
ATOM 1231 O O . GLY A 1 163 ? 17.047 -8.507 -11.115 1.00 87.38 163 GLY A O 1
ATOM 1232 N N . TYR A 1 164 ? 15.532 -6.876 -11.029 1.00 86.88 164 TYR A N 1
ATOM 1233 C CA . TYR A 1 164 ? 14.633 -7.589 -10.131 1.00 86.88 164 TYR A CA 1
ATOM 1234 C C . TYR A 1 164 ? 13.942 -8.767 -10.822 1.00 86.88 164 TYR A C 1
ATOM 1236 O O . TYR A 1 164 ? 13.983 -9.877 -10.290 1.00 86.88 164 TYR A O 1
ATOM 1244 N N . ALA A 1 165 ? 13.401 -8.547 -12.026 1.00 85.19 165 ALA A N 1
ATOM 1245 C CA . ALA A 1 165 ? 12.770 -9.584 -12.843 1.00 85.19 165 ALA A CA 1
ATOM 1246 C C . ALA A 1 165 ? 13.735 -10.748 -13.128 1.00 85.19 165 ALA A C 1
ATOM 1248 O O . ALA A 1 165 ? 13.409 -11.913 -12.924 1.00 85.19 165 ALA A O 1
ATOM 1249 N N . GLN A 1 166 ? 14.974 -10.433 -13.516 1.00 83.44 166 GLN A N 1
ATOM 1250 C CA . GLN A 1 166 ? 15.992 -11.432 -13.860 1.00 83.44 166 GLN A CA 1
ATOM 1251 C C . GLN A 1 166 ? 16.486 -12.242 -12.655 1.00 83.44 166 GLN A C 1
ATOM 1253 O O . GLN A 1 166 ? 16.890 -13.393 -12.811 1.00 83.44 166 GLN A O 1
ATOM 1258 N N . ASN A 1 167 ? 16.468 -11.657 -11.454 1.00 81.12 167 ASN A N 1
ATOM 1259 C CA . ASN A 1 167 ? 16.966 -12.307 -10.241 1.00 81.12 167 ASN A CA 1
ATOM 1260 C C . ASN A 1 167 ? 15.892 -13.120 -9.495 1.00 81.12 167 ASN A C 1
ATOM 1262 O O . ASN A 1 167 ? 16.202 -13.725 -8.465 1.00 81.12 167 ASN A O 1
ATOM 1266 N N . GLY A 1 168 ? 14.638 -13.132 -9.969 1.00 59.59 168 GLY A N 1
ATOM 1267 C CA . GLY A 1 168 ? 13.549 -13.956 -9.423 1.00 59.59 168 GLY A CA 1
ATOM 1268 C C . GLY A 1 168 ? 13.267 -13.753 -7.927 1.00 59.59 168 GLY A C 1
ATOM 1269 O O . GLY A 1 168 ? 12.661 -14.610 -7.288 1.00 59.59 168 GLY A O 1
ATOM 1270 N N . THR A 1 169 ? 13.743 -12.659 -7.327 1.00 54.12 169 THR A N 1
ATOM 1271 C CA . THR A 1 169 ? 13.705 -12.449 -5.874 1.00 54.12 169 THR A CA 1
ATOM 1272 C C . THR A 1 169 ? 12.661 -11.407 -5.525 1.00 54.12 169 THR A C 1
ATOM 1274 O O . THR A 1 169 ? 12.983 -10.298 -5.094 1.00 54.12 169 THR A O 1
ATOM 1277 N N . GLY A 1 170 ? 11.393 -11.782 -5.690 1.00 47.22 170 GLY A N 1
ATOM 1278 C CA . GLY A 1 170 ? 10.303 -11.010 -5.123 1.00 47.22 170 GLY A CA 1
ATOM 1279 C C . GLY A 1 170 ? 9.540 -11.703 -4.016 1.00 47.22 170 GLY A C 1
ATOM 1280 O O . GLY A 1 170 ? 9.377 -12.920 -4.060 1.00 47.22 170 GLY A O 1
ATOM 1281 N N . PRO A 1 171 ? 9.063 -10.957 -2.998 1.00 42.66 171 PRO A N 1
ATOM 1282 C CA . PRO A 1 171 ? 8.155 -11.483 -1.999 1.00 42.66 171 PRO A CA 1
ATOM 1283 C C . PRO A 1 171 ? 6.760 -11.594 -2.623 1.00 42.66 171 PRO A C 1
ATOM 1285 O O . PRO A 1 171 ? 5.813 -10.962 -2.168 1.00 42.66 171 PRO A O 1
ATOM 1288 N N . PHE A 1 172 ? 6.620 -12.394 -3.676 1.00 42.50 172 PHE A N 1
ATOM 1289 C CA . PHE A 1 172 ? 5.323 -12.931 -4.030 1.00 42.50 172 PHE A CA 1
ATOM 1290 C C . PHE A 1 172 ? 5.143 -14.179 -3.172 1.00 42.50 172 PHE A C 1
ATOM 1292 O O . PHE A 1 172 ? 5.604 -15.270 -3.503 1.00 42.50 172 PHE A O 1
ATOM 1299 N N . VAL A 1 173 ? 4.521 -14.005 -2.004 1.00 41.22 173 VAL A N 1
ATOM 1300 C CA . VAL A 1 173 ? 3.914 -15.139 -1.307 1.00 41.22 173 VAL A CA 1
ATOM 1301 C C . VAL A 1 173 ? 2.687 -15.502 -2.131 1.00 41.22 173 VAL A C 1
ATOM 1303 O O . VAL A 1 173 ? 1.575 -15.057 -1.852 1.00 41.22 173 VAL A O 1
ATOM 1306 N N . GLU A 1 174 ? 2.905 -16.276 -3.192 1.00 38.50 174 GLU A N 1
ATOM 1307 C CA . GLU A 1 174 ? 1.841 -17.072 -3.782 1.00 38.50 174 GLU A CA 1
ATOM 1308 C C . GLU A 1 174 ? 1.211 -17.858 -2.621 1.00 38.50 174 GLU A C 1
ATOM 1310 O O . GLU A 1 174 ? 1.957 -18.425 -1.810 1.00 38.50 174 GLU A O 1
ATOM 1315 N N . PRO A 1 175 ? -0.124 -17.862 -2.448 1.00 37.28 175 PRO A N 1
ATOM 1316 C CA . PRO A 1 175 ? -0.747 -18.724 -1.460 1.00 37.28 175 PRO A CA 1
ATOM 1317 C C . PRO A 1 175 ? -0.346 -20.145 -1.827 1.00 37.28 175 PRO A C 1
ATOM 1319 O O . PRO A 1 175 ? -0.838 -20.697 -2.807 1.00 37.28 175 PRO A O 1
ATOM 1322 N N . SER A 1 176 ? 0.613 -20.699 -1.082 1.00 37.25 176 SER A N 1
ATOM 1323 C CA . SER A 1 176 ? 1.190 -22.002 -1.362 1.00 37.25 176 SER A CA 1
ATOM 1324 C C . SER A 1 176 ? 0.047 -22.993 -1.498 1.00 37.25 176 SER A C 1
ATOM 1326 O O . SER A 1 176 ? -0.617 -23.315 -0.508 1.00 37.25 176 SER A O 1
ATOM 1328 N N . LEU A 1 177 ? -0.208 -23.428 -2.731 1.00 43.12 177 LEU A N 1
ATOM 1329 C CA . LEU A 1 177 ? -1.256 -24.391 -3.002 1.00 43.12 177 LEU A CA 1
ATOM 1330 C C . LEU A 1 177 ? -0.969 -25.639 -2.156 1.00 43.12 177 LEU A C 1
ATOM 1332 O O . LEU A 1 177 ? 0.203 -26.035 -2.024 1.00 43.12 177 LEU A O 1
ATOM 1336 N N . PRO A 1 178 ? -2.002 -26.256 -1.555 1.00 43.00 178 PRO A N 1
ATOM 1337 C CA . PRO A 1 178 ? -1.828 -27.478 -0.790 1.00 43.00 178 PRO A CA 1
ATOM 1338 C C . PRO A 1 178 ? -1.077 -28.516 -1.643 1.00 43.00 178 PRO A C 1
ATOM 1340 O O . PRO A 1 178 ? -1.266 -28.562 -2.862 1.00 43.00 178 PRO A O 1
ATOM 1343 N N . PRO A 1 179 ? -0.217 -29.355 -1.034 1.00 53.91 179 PRO A N 1
ATOM 1344 C CA . PRO A 1 179 ? 0.667 -30.267 -1.761 1.00 53.91 179 PRO A CA 1
ATOM 1345 C C . PRO A 1 179 ? -0.056 -31.173 -2.774 1.00 53.91 179 PRO A C 1
ATOM 1347 O O . PRO A 1 179 ? 0.552 -31.606 -3.748 1.00 53.91 179 PRO A O 1
ATOM 1350 N N . SER A 1 180 ? -1.357 -31.404 -2.581 1.00 52.25 180 SER A N 1
ATOM 1351 C CA . SER A 1 180 ? -2.247 -32.152 -3.472 1.00 52.25 180 SER A CA 1
ATOM 1352 C C . SER A 1 180 ? -2.507 -31.510 -4.843 1.00 52.25 180 SER A C 1
ATOM 1354 O O . SER A 1 180 ? -2.998 -32.203 -5.727 1.00 52.25 180 SER A O 1
ATOM 1356 N N . LEU A 1 181 ? -2.181 -30.228 -5.048 1.00 51.25 181 LEU A N 1
ATOM 1357 C CA . LEU A 1 181 ? -2.378 -29.525 -6.325 1.00 51.25 181 LEU A CA 1
ATOM 1358 C C . LEU A 1 181 ? -1.081 -29.317 -7.128 1.00 51.25 181 LEU A C 1
ATOM 1360 O O . LEU A 1 181 ? -1.145 -28.954 -8.300 1.00 51.25 181 LEU A O 1
ATOM 1364 N N . ARG A 1 182 ? 0.101 -29.597 -6.554 1.00 51.50 182 ARG A N 1
ATOM 1365 C CA . ARG A 1 182 ? 1.397 -29.413 -7.248 1.00 51.50 182 ARG A CA 1
ATOM 1366 C C . ARG A 1 182 ? 1.626 -30.394 -8.399 1.00 51.50 182 ARG A C 1
ATOM 1368 O O . ARG A 1 182 ? 2.421 -30.121 -9.290 1.00 51.50 182 ARG A O 1
ATOM 1375 N N . THR A 1 183 ? 0.934 -31.527 -8.408 1.00 47.88 183 THR A N 1
ATOM 1376 C CA . THR A 1 183 ? 1.123 -32.583 -9.412 1.00 47.88 183 THR A CA 1
ATOM 1377 C C . THR A 1 183 ? 0.372 -32.343 -10.723 1.00 47.88 183 THR A C 1
ATOM 1379 O O . THR A 1 183 ? 0.689 -32.997 -11.711 1.00 47.88 183 THR A O 1
ATOM 1382 N N . ALA A 1 184 ? -0.558 -31.383 -10.788 1.00 49.06 184 ALA A N 1
ATOM 1383 C CA . ALA A 1 184 ? -1.244 -31.043 -12.040 1.00 49.06 184 ALA A CA 1
ATOM 1384 C C . ALA A 1 184 ? -0.407 -30.128 -12.962 1.00 49.06 184 ALA A C 1
ATOM 1386 O O . ALA A 1 184 ? -0.608 -30.130 -14.174 1.00 49.06 184 ALA A O 1
ATOM 1387 N N . GLY A 1 185 ? 0.563 -29.387 -12.411 1.00 45.00 185 GLY A N 1
ATOM 1388 C CA . GLY A 1 185 ? 1.390 -28.424 -13.154 1.00 45.00 185 GLY A CA 1
ATOM 1389 C C . GLY A 1 185 ? 2.595 -29.013 -13.898 1.00 45.00 185 GLY A C 1
ATOM 1390 O O . GLY A 1 185 ? 3.258 -28.296 -14.634 1.00 45.00 185 GLY A O 1
ATOM 1391 N N . LEU A 1 186 ? 2.889 -30.308 -13.744 1.00 50.44 186 LEU A N 1
ATOM 1392 C CA . LEU A 1 186 ? 4.063 -30.950 -14.361 1.00 50.44 186 LEU A CA 1
ATOM 1393 C C . LEU A 1 186 ? 3.801 -31.532 -15.762 1.00 50.44 186 LEU A C 1
ATOM 1395 O O . LEU A 1 186 ? 4.674 -32.190 -16.319 1.00 50.44 186 LEU A O 1
ATOM 1399 N N . SER A 1 187 ? 2.611 -31.320 -16.334 1.00 51.72 187 SER A N 1
ATOM 1400 C CA . SER A 1 187 ? 2.190 -32.022 -17.560 1.00 51.72 187 SER A CA 1
ATOM 1401 C C . SER A 1 187 ? 2.229 -31.183 -18.838 1.00 51.72 187 SER A C 1
ATOM 1403 O O . SER A 1 187 ? 1.871 -31.700 -19.894 1.00 51.72 187 SER A O 1
ATOM 1405 N N . PHE A 1 188 ? 2.669 -29.923 -18.789 1.00 51.75 188 PHE A N 1
ATOM 1406 C CA . PHE A 1 188 ? 2.722 -29.082 -19.985 1.00 51.75 188 PHE A CA 1
ATOM 1407 C C . PHE A 1 188 ? 4.112 -28.466 -20.166 1.00 51.75 188 PHE A C 1
ATOM 1409 O O . PHE A 1 188 ? 4.594 -27.788 -19.260 1.00 51.75 188 PHE A O 1
ATOM 1416 N N . PRO A 1 189 ? 4.786 -28.694 -21.308 1.00 47.62 189 PRO A N 1
ATOM 1417 C CA . PRO A 1 189 ? 6.047 -28.026 -21.595 1.00 47.62 189 PRO A CA 1
ATOM 1418 C C . PRO A 1 189 ? 5.813 -26.519 -21.761 1.00 47.62 189 PRO A C 1
ATOM 1420 O O . PRO A 1 189 ? 4.984 -26.098 -22.563 1.00 47.62 189 PRO A O 1
ATOM 1423 N N . SER A 1 190 ? 6.588 -25.711 -21.035 1.00 54.12 190 SER A N 1
ATOM 1424 C CA . SER A 1 190 ? 6.489 -24.242 -20.995 1.00 54.12 190 SER A CA 1
ATOM 1425 C C . SER A 1 190 ? 6.861 -23.530 -22.305 1.00 54.12 190 SER A C 1
ATOM 1427 O O . SER A 1 190 ? 6.786 -22.309 -22.376 1.00 54.12 190 SER A O 1
ATOM 1429 N N . HIS A 1 191 ? 7.257 -24.257 -23.357 1.00 44.72 191 HIS A N 1
ATOM 1430 C CA . HIS A 1 191 ? 7.661 -23.675 -24.638 1.00 44.72 191 HIS A CA 1
ATOM 1431 C C . HIS A 1 191 ? 7.279 -24.587 -25.812 1.00 44.72 191 HIS A C 1
ATOM 1433 O O . HIS A 1 191 ? 7.672 -25.754 -25.852 1.00 44.72 191 HIS A O 1
ATOM 1439 N N . ALA A 1 192 ? 6.597 -24.038 -26.825 1.00 45.19 192 ALA A N 1
ATOM 1440 C CA . ALA A 1 192 ? 6.282 -24.749 -28.071 1.00 45.19 192 ALA A CA 1
ATOM 1441 C C . ALA A 1 192 ? 7.546 -25.254 -28.806 1.00 45.19 192 ALA A C 1
ATOM 1443 O O . ALA A 1 192 ? 7.516 -26.293 -29.463 1.00 45.19 192 ALA A O 1
ATOM 1444 N N . SER A 1 193 ? 8.684 -24.572 -28.638 1.00 46.16 193 SER A N 1
ATOM 1445 C CA . SER A 1 193 ? 9.958 -24.927 -29.278 1.00 46.16 193 SER A CA 1
ATOM 1446 C C . SER A 1 193 ? 10.633 -26.176 -28.692 1.00 46.16 193 SER A C 1
ATOM 1448 O O . SER A 1 193 ? 11.449 -26.794 -29.370 1.00 46.16 193 SER A O 1
ATOM 1450 N N . ALA A 1 194 ? 10.277 -26.596 -27.471 1.00 44.78 194 ALA A N 1
ATOM 1451 C CA . ALA A 1 194 ? 10.823 -27.810 -26.854 1.00 44.78 194 ALA A CA 1
ATOM 1452 C C . ALA A 1 194 ? 10.194 -29.104 -27.416 1.00 44.78 194 ALA A C 1
ATOM 1454 O O . ALA A 1 194 ? 10.784 -30.178 -27.310 1.00 44.78 194 ALA A O 1
ATOM 1455 N N . ALA A 1 195 ? 9.024 -29.013 -28.061 1.00 47.38 195 ALA A N 1
ATOM 1456 C CA . ALA A 1 195 ? 8.327 -30.165 -28.637 1.00 47.38 195 ALA A CA 1
ATOM 1457 C C . ALA A 1 195 ? 8.949 -30.675 -29.955 1.00 47.38 195 ALA A C 1
ATOM 1459 O O . ALA A 1 195 ? 8.659 -31.792 -30.373 1.00 47.38 195 ALA A O 1
ATOM 1460 N N . LEU A 1 196 ? 9.820 -29.892 -30.604 1.00 43.38 196 LEU A N 1
ATOM 1461 C CA . LEU A 1 196 ? 10.446 -30.254 -31.885 1.00 43.38 196 LEU A CA 1
ATOM 1462 C C . LEU A 1 196 ? 11.840 -30.891 -31.750 1.00 43.38 196 LEU A C 1
ATOM 1464 O O . LEU A 1 196 ? 12.380 -31.366 -32.745 1.00 43.38 196 LEU A O 1
ATOM 1468 N N . GLN A 1 197 ? 12.430 -30.915 -30.549 1.00 46.56 197 GLN A N 1
ATOM 1469 C CA . GLN A 1 197 ? 13.810 -31.390 -30.340 1.00 46.56 197 GLN A CA 1
ATOM 1470 C C . GLN A 1 197 ? 13.926 -32.750 -29.641 1.00 46.56 197 GLN A C 1
ATOM 1472 O O . GLN A 1 197 ? 15.026 -33.291 -29.564 1.00 46.56 197 GLN A O 1
ATOM 1477 N N . ASN A 1 198 ? 12.818 -33.348 -29.198 1.00 38.06 198 ASN A N 1
ATOM 1478 C CA . ASN A 1 198 ? 12.819 -34.685 -28.605 1.00 38.06 198 ASN A CA 1
ATOM 1479 C C . ASN A 1 198 ? 12.138 -35.698 -29.528 1.00 38.06 198 ASN A C 1
ATOM 1481 O O . ASN A 1 198 ? 10.978 -36.053 -29.344 1.00 38.06 198 ASN A O 1
ATOM 1485 N N . ASN A 1 199 ? 12.896 -36.211 -30.496 1.00 35.62 199 ASN A N 1
ATOM 1486 C CA . ASN A 1 199 ? 12.624 -37.531 -31.051 1.00 35.62 199 ASN A CA 1
ATOM 1487 C C . ASN A 1 199 ? 13.860 -38.424 -30.843 1.00 35.62 199 ASN A C 1
ATOM 1489 O O . ASN A 1 199 ? 14.789 -38.373 -31.650 1.00 35.62 199 ASN A O 1
ATOM 1493 N N . PRO A 1 200 ? 13.926 -39.218 -29.760 1.00 44.66 200 PRO A N 1
ATOM 1494 C CA . PRO A 1 200 ? 14.929 -40.256 -29.607 1.00 44.66 200 PRO A CA 1
ATOM 1495 C C . PRO A 1 200 ? 14.392 -41.554 -30.222 1.00 44.66 200 PRO A C 1
ATOM 1497 O O . PRO A 1 200 ? 13.816 -42.401 -29.547 1.00 44.66 200 PRO A O 1
ATOM 1500 N N . ALA A 1 201 ? 14.583 -41.714 -31.524 1.00 36.34 201 ALA A N 1
ATOM 1501 C CA . ALA A 1 201 ? 14.423 -42.982 -32.229 1.00 36.34 201 ALA A CA 1
ATOM 1502 C C . ALA A 1 201 ? 15.311 -42.901 -33.474 1.00 36.34 201 ALA A C 1
ATOM 1504 O O . ALA A 1 201 ? 15.246 -41.914 -34.190 1.00 36.34 201 ALA A O 1
ATOM 1505 N N . GLN A 1 202 ? 16.188 -43.820 -33.847 1.00 42.47 202 GLN A N 1
ATOM 1506 C CA . GLN A 1 202 ? 16.601 -45.156 -33.428 1.00 42.47 202 GLN A CA 1
ATOM 1507 C C . GLN A 1 202 ? 17.934 -45.396 -34.186 1.00 42.47 202 GLN A C 1
ATOM 1509 O O . GLN A 1 202 ? 18.153 -44.769 -35.226 1.00 42.47 202 GLN A O 1
ATOM 1514 N N . PRO A 1 203 ? 18.823 -46.310 -33.764 1.00 36.38 203 PRO A N 1
ATOM 1515 C CA . PRO A 1 203 ? 19.901 -46.770 -34.637 1.00 36.38 203 PRO A CA 1
ATOM 1516 C C . PRO A 1 203 ? 19.316 -47.479 -35.871 1.00 36.38 203 PRO A C 1
ATOM 1518 O O . PRO A 1 203 ? 18.668 -48.521 -35.764 1.00 36.38 203 PRO A O 1
ATOM 1521 N N . HIS A 1 204 ? 19.537 -46.896 -37.050 1.00 36.38 204 HIS A N 1
ATOM 1522 C CA . HIS A 1 204 ? 19.144 -47.458 -38.339 1.00 36.38 204 HIS A CA 1
ATOM 1523 C C . HIS A 1 204 ? 19.910 -48.763 -38.617 1.00 36.38 204 HIS A C 1
ATOM 1525 O O . HIS A 1 204 ? 21.113 -48.743 -38.864 1.00 36.38 204 HIS A O 1
ATOM 1531 N N . THR A 1 205 ? 19.207 -49.897 -38.643 1.00 35.62 205 THR A N 1
ATOM 1532 C CA . THR A 1 205 ? 19.593 -51.047 -39.477 1.00 35.62 205 THR A CA 1
ATOM 1533 C C . THR A 1 205 ? 18.709 -51.025 -40.730 1.00 35.62 205 THR A C 1
ATOM 1535 O O . THR A 1 205 ? 17.488 -50.922 -40.599 1.00 35.62 205 THR A O 1
ATOM 1538 N N . PRO A 1 206 ? 19.274 -51.042 -41.951 1.00 43.03 206 PRO A N 1
ATOM 1539 C CA . PRO A 1 206 ? 18.493 -50.924 -43.175 1.00 43.03 206 PRO A CA 1
ATOM 1540 C C . PRO A 1 206 ? 18.080 -52.306 -43.697 1.00 43.03 206 PRO A C 1
ATOM 1542 O O . PRO A 1 206 ? 18.939 -53.116 -44.032 1.00 43.03 206 PRO A O 1
ATOM 1545 N N . GLN A 1 207 ? 16.778 -52.567 -43.838 1.00 37.12 207 GLN A N 1
ATOM 1546 C CA . GLN A 1 207 ? 16.262 -53.606 -44.743 1.00 37.12 207 GLN A CA 1
ATOM 1547 C C . GLN A 1 207 ? 14.849 -53.258 -45.246 1.00 37.12 207 GLN A C 1
ATOM 1549 O O . GLN A 1 207 ? 14.148 -52.479 -44.604 1.00 37.12 207 GLN A O 1
ATOM 1554 N N . PRO A 1 208 ? 14.461 -53.741 -46.441 1.00 38.06 208 PRO A N 1
ATOM 1555 C CA . PRO A 1 208 ? 13.934 -52.899 -47.503 1.00 38.06 208 PRO A CA 1
ATOM 1556 C C . PRO A 1 208 ? 12.412 -53.002 -47.613 1.00 38.06 208 PRO A C 1
ATOM 1558 O O . PRO A 1 208 ? 11.803 -54.004 -47.240 1.00 38.06 208 PRO A O 1
ATOM 1561 N N . ALA A 1 209 ? 11.824 -51.949 -48.177 1.00 42.50 209 ALA A N 1
ATOM 1562 C CA . ALA A 1 209 ? 10.401 -51.822 -48.450 1.00 42.50 209 ALA A CA 1
ATOM 1563 C C . ALA A 1 209 ? 9.839 -53.008 -49.261 1.00 42.50 209 ALA A C 1
ATOM 1565 O O . ALA A 1 209 ? 10.470 -53.429 -50.237 1.00 42.50 209 ALA A O 1
ATOM 1566 N N . PRO A 1 210 ? 8.633 -53.514 -48.937 1.00 41.44 210 PRO A N 1
ATOM 1567 C CA . PRO A 1 210 ? 7.907 -54.359 -49.868 1.00 41.44 210 PRO A CA 1
ATOM 1568 C C . PRO A 1 210 ? 7.450 -53.524 -51.082 1.00 41.44 210 PRO A C 1
ATOM 1570 O O . PRO A 1 210 ? 7.064 -52.361 -50.928 1.00 41.44 210 PRO A O 1
ATOM 1573 N N . PRO A 1 211 ? 7.509 -54.090 -52.299 1.00 39.94 211 PRO A N 1
ATOM 1574 C CA . PRO A 1 211 ? 7.229 -53.367 -53.529 1.00 39.94 211 PRO A CA 1
ATOM 1575 C C . PRO A 1 211 ? 5.745 -53.029 -53.694 1.00 39.94 211 PRO A C 1
ATOM 1577 O O . PRO A 1 211 ? 4.847 -53.805 -53.367 1.00 39.94 211 PRO A O 1
ATOM 1580 N N . ILE A 1 212 ? 5.532 -51.858 -54.288 1.00 44.56 212 ILE A N 1
ATOM 1581 C CA . ILE A 1 212 ? 4.273 -51.351 -54.828 1.00 44.56 212 ILE A CA 1
ATOM 1582 C C . ILE A 1 212 ? 3.736 -52.374 -55.838 1.00 44.56 212 ILE A C 1
ATOM 1584 O O . ILE A 1 212 ? 4.430 -52.716 -56.797 1.00 44.56 212 ILE A O 1
ATOM 1588 N N . SER A 1 213 ? 2.500 -52.838 -55.653 1.00 38.50 213 SER A N 1
ATOM 1589 C CA . SER A 1 213 ? 1.785 -53.608 -56.671 1.00 38.50 213 SER A CA 1
ATOM 1590 C C . SER A 1 213 ? 0.489 -52.895 -57.039 1.00 38.50 213 SER A C 1
ATOM 1592 O O . SER A 1 213 ? -0.466 -52.839 -56.268 1.00 38.50 213 SER A O 1
ATOM 1594 N N . SER A 1 214 ? 0.506 -52.302 -58.229 1.00 40.88 214 SER A N 1
ATOM 1595 C CA . SER A 1 214 ? -0.645 -51.747 -58.935 1.00 40.88 214 SER A CA 1
ATOM 1596 C C . SER A 1 214 ? -1.447 -52.867 -59.598 1.00 40.88 214 SER A C 1
ATOM 1598 O O . SER A 1 214 ? -0.856 -53.636 -60.350 1.00 40.88 214 SER A O 1
ATOM 1600 N N . ALA A 1 215 ? -2.768 -52.905 -59.368 1.00 38.41 215 ALA A N 1
ATOM 1601 C CA . ALA A 1 215 ? -3.859 -53.500 -60.177 1.00 38.41 215 ALA A CA 1
ATOM 1602 C C . ALA A 1 215 ? -5.030 -53.838 -59.219 1.00 38.41 215 ALA A C 1
ATOM 1604 O O . ALA A 1 215 ? -4.777 -54.248 -58.098 1.00 38.41 215 ALA A O 1
ATOM 1605 N N . LYS A 1 216 ? -6.331 -53.751 -59.515 1.00 37.38 216 LYS A N 1
ATOM 1606 C CA . LYS A 1 216 ? -7.127 -53.453 -60.711 1.00 37.38 216 LYS A CA 1
ATOM 1607 C C . LYS A 1 216 ? -8.576 -53.211 -60.223 1.00 37.38 216 LYS A C 1
ATOM 1609 O O . LYS A 1 216 ? -9.055 -53.974 -59.397 1.00 37.38 216 LYS A O 1
ATOM 1614 N N . THR A 1 217 ? -9.239 -52.199 -60.782 1.00 36.94 217 THR A N 1
ATOM 1615 C CA . THR A 1 217 ? -10.688 -52.061 -61.088 1.00 36.94 217 THR A CA 1
ATOM 1616 C C . THR A 1 217 ? -11.817 -52.532 -60.147 1.00 36.94 217 THR A C 1
ATOM 1618 O O . THR A 1 217 ? -11.968 -53.715 -59.871 1.00 36.94 217 THR A O 1
ATOM 1621 N N . ALA A 1 218 ? -12.754 -51.578 -60.005 1.00 40.22 218 ALA A N 1
ATOM 1622 C CA . ALA A 1 218 ? -14.221 -51.679 -60.046 1.00 40.22 218 ALA A CA 1
ATOM 1623 C C . ALA A 1 218 ? -14.980 -51.964 -58.738 1.00 40.22 218 ALA A C 1
ATOM 1625 O O . ALA A 1 218 ? -15.042 -53.095 -58.275 1.00 40.22 218 ALA A O 1
ATOM 1626 N N . ASN A 1 219 ? -15.734 -50.962 -58.266 1.00 39.59 219 ASN A N 1
ATOM 1627 C CA . ASN A 1 219 ? -17.183 -51.062 -58.437 1.00 39.59 219 ASN A CA 1
ATOM 1628 C C . ASN A 1 219 ? -17.874 -49.691 -58.487 1.00 39.59 219 ASN A C 1
ATOM 1630 O O . ASN A 1 219 ? -17.638 -48.814 -57.660 1.00 39.59 219 ASN A O 1
ATOM 1634 N N . THR A 1 220 ? -18.711 -49.554 -59.509 1.00 42.44 220 THR A N 1
ATOM 1635 C CA . THR A 1 220 ? -19.633 -48.456 -59.796 1.00 42.44 220 THR A CA 1
ATOM 1636 C C . THR A 1 220 ? -20.865 -48.580 -58.899 1.00 42.44 220 THR A C 1
ATOM 1638 O O . THR A 1 220 ? -21.365 -49.684 -58.703 1.00 42.44 220 THR A O 1
ATOM 1641 N N . ILE A 1 221 ? -21.379 -47.454 -58.401 1.00 41.88 221 ILE A N 1
ATOM 1642 C CA . ILE A 1 221 ? -22.739 -47.340 -57.863 1.00 41.88 221 ILE A CA 1
ATOM 1643 C C . ILE A 1 221 ? -23.527 -46.474 -58.846 1.00 41.88 221 ILE A C 1
ATOM 1645 O O . ILE A 1 221 ? -23.276 -45.276 -58.933 1.00 41.88 221 ILE A O 1
ATOM 1649 N N . ASP A 1 222 ? -24.468 -47.084 -59.565 1.00 41.28 222 ASP A N 1
ATOM 1650 C CA . ASP A 1 222 ? -25.653 -46.411 -60.100 1.00 41.28 222 ASP A CA 1
ATOM 1651 C C . ASP A 1 222 ? -26.820 -47.420 -60.088 1.00 41.28 222 ASP A C 1
ATOM 1653 O O . ASP A 1 222 ? -26.734 -48.457 -60.741 1.00 41.28 222 ASP A O 1
ATOM 1657 N N . ARG A 1 223 ? -27.832 -47.084 -59.273 1.00 41.09 223 ARG A N 1
ATOM 1658 C CA . ARG A 1 223 ? -29.232 -47.559 -59.190 1.00 41.09 223 ARG A CA 1
ATOM 1659 C C . ARG A 1 223 ? -29.559 -49.046 -59.030 1.00 41.09 223 ARG A C 1
ATOM 1661 O O . ARG A 1 223 ? -29.462 -49.823 -60.000 1.00 41.09 223 ARG A O 1
#

Sequence (223 aa):
MTHQDSTNNTLREGHVTYQPSPEGGGGRIVVDFKVDQGDRRERLLNDTTEQLGGDIYDAAASIDAIATRHLQELTHTKAQLVWDGDVVRIAVDVPSSTADQLQPLTPAQTSLIPDLASTIAKVLPAQKQHHAHELARQVAAQMPTPAQATAAYGRTTLSQALGYAQNGTGPFVEPSLPPSLRTAGLSFPSHASAALQNNPAQPHTPQPAPPISSAKTANTIDR

pLDDT: mean 71.33, std 20.81, range [30.19, 92.25]